Protein AF-A0A7H0NLI6-F1 (afdb_monomer)

Secondary structure (DSSP, 8-state):
-HHHHHHHHHHHHHHHHHHTT-GGGGSHHHHHHHHHHHHHHHHHHHTTTT-HHHHHHTS-TTSS-HHHHHHHHHHHHHHHHHHHHSTTTHHHHHHHHHHHHHHHHHHHHHHHTT-SSGGGSHHHHHHHHHHHHHHHHHHHHHHHHHHHHHHHHHTSPPP----PPPPPP---PPPP-PPP-----

pLDDT: mean 88.94, std 13.56, range [50.12, 98.69]

Sequence (185 aa):
MEPLVALVGTTCLALIIGACGVHRLRRLPTALRGGLAVMFLLTGGAHFIGMRDELVAMVPPALPAPGLLVTVTGIAEIVAALALLQRRTAAPAAGLLTFLLIAMFPANVYAADTAETWWDELIPRTLTQLVYLAATTTVLVDRGRAELSRRRQGLRPLPDAPRSPATPGRSNAAEPGRPPGTGRA

Solvent-accessible surface area (backbone atoms only — not comparable to full-atom values): 10045 Å² total; per-residue (Å²): 114,67,53,60,52,38,26,51,52,42,20,51,51,33,33,51,49,11,72,77,66,45,63,77,28,53,41,61,59,53,10,44,37,52,3,49,23,53,19,29,40,52,58,19,43,29,46,78,50,98,39,36,68,60,57,33,69,26,43,48,86,90,52,79,61,39,67,56,52,43,48,52,50,19,51,50,34,36,54,27,22,60,33,31,71,40,82,91,40,20,28,62,19,22,47,51,52,40,49,48,56,60,70,47,41,62,26,54,56,53,39,22,81,70,43,89,45,77,71,44,25,53,65,49,44,49,55,52,49,49,52,50,44,52,51,27,47,50,35,21,53,55,41,44,53,55,49,53,52,50,52,56,59,72,66,51,78,75,75,76,72,77,75,73,77,77,74,77,77,81,73,83,76,79,80,83,80,83,82,89,81,78,92,79,135

Foldseek 3Di:
DVLLCQQVVQLVVLCVVCVVPVVQSVDSLLSNLRSLLRSLLVVLVCCPPDNVVVQLVLDDPVDPDSNVVSPVLSVLSNVLSVLCNDLVSVQVSLVSQLVSLVVCVSSLVSQQVVDPDPCSHPVVSVVSSVVSNVSSVVNNVVSVVVVVVVVVVVPDPDPDDPPDPDDPDDDDDDDDDDDDDDDDD

Structure (mmCIF, N/CA/C/O backbone):
data_AF-A0A7H0NLI6-F1
#
_entry.id   AF-A0A7H0NLI6-F1
#
loop_
_atom_site.group_PDB
_atom_site.id
_atom_site.type_symbol
_atom_site.label_atom_id
_atom_site.label_alt_id
_atom_site.label_comp_id
_atom_site.label_asym_id
_atom_site.label_entity_id
_atom_site.label_seq_id
_atom_site.pdbx_PDB_ins_code
_atom_site.Cartn_x
_atom_site.Cartn_y
_atom_site.Cartn_z
_atom_site.occupancy
_atom_site.B_iso_or_equiv
_atom_site.auth_seq_id
_atom_site.auth_comp_id
_atom_site.auth_asym_id
_atom_site.auth_atom_id
_atom_site.pdbx_PDB_model_num
ATOM 1 N N . MET A 1 1 ? 0.775 8.566 -9.211 1.00 84.31 1 MET A N 1
ATOM 2 C CA . MET A 1 1 ? -0.070 9.294 -8.222 1.00 84.31 1 MET A CA 1
ATOM 3 C C . MET A 1 1 ? -1.339 8.550 -7.802 1.00 84.31 1 MET A C 1
ATOM 5 O O . MET A 1 1 ? -1.816 8.775 -6.694 1.00 84.31 1 MET A O 1
ATOM 9 N N . GLU A 1 2 ? -1.891 7.670 -8.641 1.00 92.62 2 GLU A N 1
A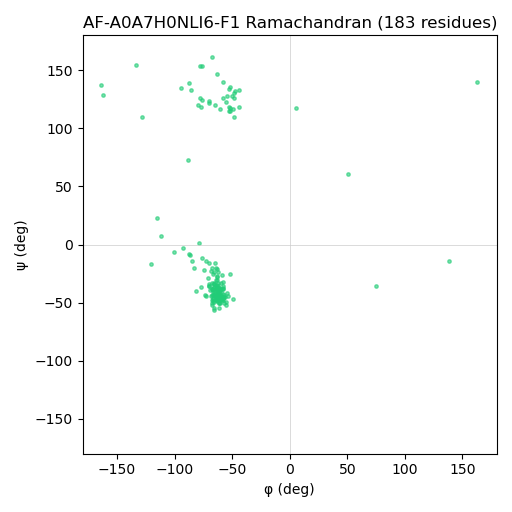TOM 10 C CA . GLU A 1 2 ? -3.192 7.019 -8.403 1.00 92.62 2 GLU A CA 1
ATOM 11 C C . GLU A 1 2 ? -3.334 6.311 -7.043 1.00 92.62 2 GLU A C 1
ATOM 13 O O . GLU A 1 2 ? -4.342 6.548 -6.370 1.00 92.62 2 GLU A O 1
ATOM 18 N N . PRO A 1 3 ? -2.345 5.533 -6.547 1.00 94.75 3 PRO A N 1
ATOM 19 C CA . PRO A 1 3 ? -2.516 4.832 -5.273 1.00 94.75 3 PRO A CA 1
ATOM 20 C C . PRO A 1 3 ? -2.588 5.799 -4.078 1.00 94.75 3 PRO A C 1
ATOM 22 O O . PRO A 1 3 ? -3.357 5.582 -3.140 1.00 94.75 3 PRO A O 1
ATOM 25 N N . LEU A 1 4 ? -1.868 6.926 -4.138 1.00 96.56 4 LEU A N 1
ATOM 26 C CA . LEU A 1 4 ? -1.897 7.953 -3.095 1.00 96.56 4 LEU A CA 1
ATOM 27 C C . LEU A 1 4 ? -3.270 8.615 -3.031 1.00 96.56 4 LEU A C 1
ATOM 29 O O . LEU A 1 4 ? -3.829 8.786 -1.946 1.00 96.56 4 LEU A O 1
ATOM 33 N N . VAL A 1 5 ? -3.835 8.936 -4.196 1.00 97.25 5 VAL A N 1
ATOM 34 C CA . VAL A 1 5 ? -5.189 9.487 -4.308 1.00 97.25 5 VAL A CA 1
ATOM 35 C C . VAL A 1 5 ? -6.213 8.493 -3.765 1.00 97.25 5 VAL A C 1
ATOM 37 O O . VAL A 1 5 ? -7.080 8.886 -2.986 1.00 97.25 5 VAL A O 1
ATOM 40 N N . ALA A 1 6 ? -6.086 7.206 -4.094 1.00 97.50 6 ALA A N 1
ATOM 41 C CA . ALA A 1 6 ? -6.978 6.167 -3.591 1.00 97.50 6 ALA A CA 1
ATOM 42 C C . ALA A 1 6 ? -6.929 6.043 -2.059 1.00 97.50 6 ALA A C 1
ATOM 44 O O . ALA A 1 6 ? -7.980 6.017 -1.410 1.00 97.50 6 ALA A O 1
ATOM 45 N N . LEU A 1 7 ? -5.730 6.027 -1.468 1.00 97.75 7 LEU A N 1
ATOM 46 C CA . LEU A 1 7 ? -5.542 5.976 -0.017 1.00 97.75 7 LEU A CA 1
ATOM 47 C C . LEU A 1 7 ? -6.155 7.198 0.669 1.00 97.75 7 LEU A C 1
ATOM 49 O O . LEU A 1 7 ? -6.968 7.049 1.588 1.00 97.75 7 LEU A O 1
ATOM 53 N N . VAL A 1 8 ? -5.765 8.401 0.241 1.00 97.62 8 VAL A N 1
ATOM 54 C CA . VAL A 1 8 ? -6.184 9.658 0.873 1.00 97.62 8 VAL A CA 1
ATOM 55 C C . VAL A 1 8 ? -7.677 9.884 0.664 1.00 97.62 8 VAL A C 1
ATOM 57 O O . VAL A 1 8 ? -8.398 10.087 1.638 1.00 97.62 8 VAL A O 1
ATOM 60 N N . GLY A 1 9 ? -8.163 9.775 -0.573 1.00 97.31 9 GLY A N 1
ATOM 61 C CA . GLY A 1 9 ? -9.565 9.987 -0.926 1.00 97.31 9 GLY A CA 1
ATOM 62 C C . GLY A 1 9 ? -10.501 9.048 -0.170 1.00 97.31 9 GLY A C 1
ATOM 63 O O . GLY A 1 9 ? -11.451 9.502 0.467 1.00 97.31 9 GLY A O 1
ATOM 64 N N . THR A 1 10 ? -10.187 7.750 -0.139 1.00 96.94 10 THR A N 1
ATOM 65 C CA . THR A 1 10 ? -10.998 6.761 0.587 1.00 96.94 10 THR A CA 1
ATOM 66 C C . THR A 1 10 ? -10.940 6.980 2.100 1.00 96.94 10 THR A C 1
ATOM 68 O O . THR A 1 10 ? -11.960 6.861 2.781 1.00 96.94 10 THR A O 1
ATOM 71 N N . THR A 1 11 ? -9.771 7.329 2.648 1.00 96.38 11 THR A N 1
ATOM 72 C CA . THR A 1 11 ? -9.628 7.615 4.086 1.00 96.38 11 THR A CA 1
ATOM 73 C C . THR A 1 11 ? -10.441 8.847 4.478 1.00 96.38 11 THR A C 1
ATOM 75 O O . THR A 1 11 ? -11.203 8.791 5.443 1.00 96.38 11 THR A O 1
ATOM 78 N N . CYS A 1 12 ? -10.336 9.938 3.718 1.00 96.38 12 CYS A N 1
ATOM 79 C CA . CYS A 1 12 ? -11.107 11.160 3.934 1.00 96.38 12 CYS A CA 1
ATOM 80 C C . CYS A 1 12 ? -12.610 10.896 3.829 1.00 96.38 12 CYS A C 1
ATOM 82 O O . CYS A 1 12 ? -13.356 11.275 4.729 1.00 96.38 12 CYS A O 1
ATOM 84 N N . LEU A 1 13 ? -13.052 10.177 2.793 1.00 95.94 13 LEU A N 1
ATOM 85 C CA . LEU A 1 13 ? -14.453 9.793 2.629 1.00 95.94 13 LEU A CA 1
ATOM 86 C C . LEU A 1 13 ? -14.960 8.980 3.828 1.00 95.94 13 LEU A C 1
ATOM 88 O O . LEU A 1 13 ? -16.014 9.286 4.382 1.00 95.94 13 LEU A O 1
ATOM 92 N N . ALA A 1 14 ? -14.195 7.986 4.287 1.00 93.19 14 ALA A N 1
ATOM 93 C CA . ALA A 1 14 ? -14.558 7.197 5.461 1.00 93.19 14 ALA A CA 1
ATOM 94 C C . ALA A 1 14 ? -14.659 8.060 6.733 1.00 93.19 14 ALA A C 1
ATOM 96 O O . ALA A 1 14 ? -15.580 7.874 7.531 1.00 93.19 14 ALA A O 1
ATOM 97 N N . LEU A 1 15 ? -13.757 9.029 6.919 1.00 93.50 15 LEU A N 1
ATOM 98 C CA . LEU A 1 15 ? -13.805 9.966 8.044 1.00 93.50 15 LEU A CA 1
ATOM 99 C C . LEU A 1 15 ? -15.026 10.895 7.973 1.00 93.50 15 LEU A C 1
ATOM 101 O O . LEU A 1 15 ? -15.677 11.094 9.001 1.00 93.50 15 LEU A O 1
ATOM 105 N N . ILE A 1 16 ? -15.375 11.401 6.785 1.00 93.62 16 ILE A N 1
ATOM 106 C CA . ILE A 1 16 ? -16.569 12.231 6.547 1.00 93.62 16 ILE A CA 1
ATOM 107 C C . ILE A 1 16 ? -17.835 11.437 6.876 1.00 93.62 16 ILE A C 1
ATOM 109 O O . ILE A 1 16 ? -18.642 11.877 7.691 1.00 93.62 16 ILE A O 1
ATOM 113 N N . ILE A 1 17 ? -17.972 10.217 6.347 1.00 92.06 17 ILE A N 1
ATOM 114 C CA . ILE A 1 17 ? -19.092 9.317 6.677 1.00 92.06 17 ILE A CA 1
ATOM 115 C C . ILE A 1 17 ? -19.138 9.046 8.189 1.00 92.06 17 ILE A C 1
ATOM 117 O O . ILE A 1 17 ? -20.208 8.980 8.803 1.00 92.06 17 ILE A O 1
ATOM 121 N N . GLY A 1 18 ? -17.970 8.922 8.822 1.00 88.69 18 GLY A N 1
ATOM 122 C CA . GLY A 1 18 ? -17.860 8.803 10.267 1.00 88.69 18 GLY A CA 1
ATOM 123 C C . GLY A 1 18 ? -18.419 10.013 11.016 1.00 88.69 18 GLY A C 1
ATOM 124 O O . GLY A 1 18 ? -19.120 9.837 12.019 1.00 88.69 18 GLY A O 1
ATOM 125 N N . ALA A 1 19 ? -18.120 11.225 10.549 1.00 87.12 19 ALA A N 1
ATOM 126 C CA . ALA A 1 19 ? -18.640 12.471 11.104 1.00 87.12 19 ALA A CA 1
ATOM 127 C C . ALA A 1 19 ? -20.162 12.598 10.911 1.00 87.12 19 ALA A C 1
ATOM 129 O O . ALA A 1 19 ? -20.841 13.066 11.820 1.00 87.12 19 ALA A O 1
ATOM 130 N N . CYS A 1 20 ? -20.701 12.086 9.800 1.00 89.38 20 CYS A N 1
ATOM 131 C CA . CYS A 1 20 ? -22.130 12.106 9.469 1.00 89.38 20 CYS A CA 1
ATOM 132 C C . CYS A 1 20 ? -22.984 11.035 10.178 1.00 89.38 20 CYS A C 1
ATOM 134 O O . CYS A 1 20 ? -24.184 10.969 9.932 1.00 89.38 20 CYS A O 1
ATOM 136 N N . GLY A 1 21 ? -22.409 10.192 11.046 1.00 82.06 21 GLY A N 1
ATOM 137 C CA . GLY A 1 21 ? -23.192 9.288 11.907 1.00 82.06 21 GLY A CA 1
ATOM 138 C C . GLY A 1 21 ? -22.646 7.868 12.050 1.00 82.06 21 GLY A C 1
ATOM 139 O O . GLY A 1 21 ? -23.016 7.160 12.987 1.00 82.06 21 GLY A O 1
ATOM 140 N N . VAL A 1 22 ? -21.702 7.432 11.207 1.00 84.94 22 VAL A N 1
ATOM 141 C CA . VAL A 1 22 ? -21.096 6.093 11.338 1.00 84.94 22 VAL A CA 1
ATOM 142 C C . VAL A 1 22 ? -19.890 6.151 12.275 1.00 84.94 22 VAL A C 1
ATOM 144 O O . VAL A 1 22 ? -18.739 6.028 11.861 1.00 84.94 22 VAL A O 1
ATOM 147 N N . HIS A 1 23 ? -20.127 6.302 13.580 1.00 82.31 23 HIS A N 1
ATOM 148 C CA . HIS A 1 23 ? -19.073 6.566 14.577 1.00 82.31 23 HIS A CA 1
ATOM 149 C C . HIS A 1 23 ? -17.882 5.589 14.559 1.00 82.31 23 HIS A C 1
ATOM 151 O O . HIS A 1 23 ? -16.771 5.963 14.935 1.00 82.31 23 HIS A O 1
ATOM 157 N N . ARG A 1 24 ? -18.072 4.353 14.077 1.00 79.88 24 ARG A N 1
ATOM 158 C CA . ARG A 1 24 ? -16.984 3.379 13.880 1.00 79.88 24 ARG A CA 1
ATOM 159 C C . ARG A 1 24 ? -15.901 3.865 12.905 1.00 79.88 24 ARG A C 1
ATOM 161 O O . ARG A 1 24 ? -14.738 3.528 13.113 1.00 79.88 24 ARG A O 1
ATOM 168 N N . LEU A 1 25 ? -16.259 4.646 11.886 1.00 83.62 25 LEU A N 1
ATOM 169 C CA . LEU A 1 25 ? -15.338 5.146 10.859 1.00 83.62 25 LEU A CA 1
ATOM 170 C C . LEU A 1 25 ? -14.599 6.427 11.269 1.00 83.62 25 LEU A C 1
ATOM 172 O O . LEU A 1 25 ? -13.570 6.733 10.681 1.00 83.62 25 LEU A O 1
ATOM 176 N N . ARG A 1 26 ? -15.032 7.122 12.334 1.00 86.06 26 ARG A N 1
ATOM 177 C CA . ARG A 1 26 ? -14.335 8.320 12.855 1.00 86.06 26 ARG A CA 1
ATOM 178 C C . ARG A 1 26 ? -12.926 8.030 13.364 1.00 86.06 26 ARG A C 1
ATOM 180 O O . ARG A 1 26 ? -12.122 8.942 13.516 1.00 86.06 26 ARG A O 1
ATOM 187 N N . ARG A 1 27 ? -12.626 6.771 13.691 1.00 92.88 27 ARG A N 1
ATOM 188 C CA . ARG A 1 27 ? -11.286 6.385 14.132 1.00 92.88 27 ARG A CA 1
ATOM 189 C C . ARG A 1 27 ? -10.363 6.299 12.926 1.00 92.88 27 ARG A C 1
ATOM 191 O O . ARG A 1 27 ? -10.545 5.414 12.091 1.00 92.88 27 ARG A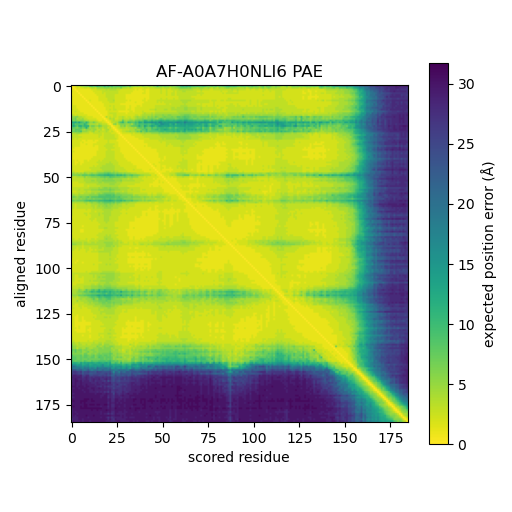 O 1
ATOM 198 N N . LEU A 1 28 ? -9.319 7.127 12.918 1.00 91.69 28 LEU A N 1
ATOM 199 C CA . LEU A 1 28 ? -8.312 7.163 11.857 1.00 91.69 28 LEU A CA 1
ATOM 200 C C . LEU A 1 28 ? -7.753 5.772 11.491 1.00 91.69 28 LEU A C 1
ATOM 202 O O . LEU A 1 28 ? -7.811 5.433 10.314 1.00 91.69 28 LEU A O 1
ATOM 206 N N . PRO A 1 29 ? -7.350 4.886 12.430 1.00 93.06 29 PRO A N 1
ATOM 207 C CA . PRO A 1 29 ? -6.888 3.542 12.060 1.00 93.06 29 PRO A CA 1
ATOM 208 C C . PRO A 1 29 ? -7.954 2.679 11.371 1.00 93.06 29 PRO A C 1
ATOM 210 O O . PRO A 1 29 ? -7.633 1.733 10.663 1.00 93.06 29 PRO A O 1
ATOM 213 N N . THR A 1 30 ? -9.242 2.959 11.588 1.00 92.69 30 THR A N 1
ATOM 214 C CA . THR A 1 30 ? -10.329 2.247 10.900 1.00 92.69 30 THR A CA 1
ATOM 215 C C . THR A 1 30 ? -10.560 2.807 9.501 1.00 92.69 30 THR A C 1
ATOM 217 O O . THR A 1 30 ? -10.733 2.012 8.583 1.00 92.69 30 THR A O 1
ATOM 220 N N . ALA A 1 31 ? -10.500 4.129 9.327 1.00 95.25 31 ALA A N 1
ATOM 221 C CA . ALA A 1 31 ? -10.558 4.765 8.012 1.00 95.25 31 ALA A CA 1
ATOM 222 C C . ALA A 1 31 ? -9.352 4.375 7.135 1.00 95.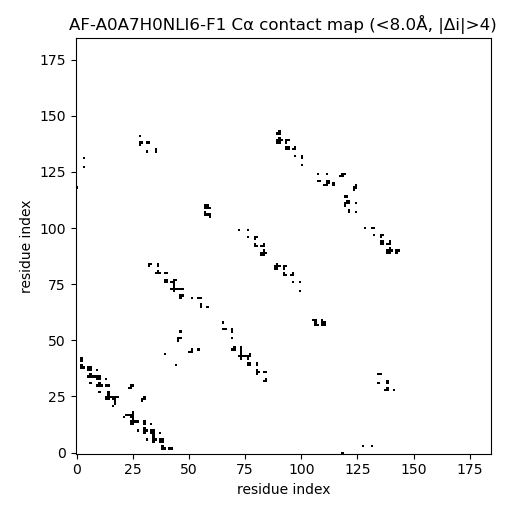25 31 ALA A C 1
ATOM 224 O O . ALA A 1 31 ? -9.541 3.941 6.001 1.00 95.25 31 ALA A O 1
ATOM 225 N N . LEU A 1 32 ? -8.137 4.395 7.698 1.00 96.88 32 LEU A N 1
ATOM 226 C CA . LEU A 1 32 ? -6.906 3.972 7.019 1.00 96.88 32 LEU A CA 1
ATOM 227 C C . LEU A 1 32 ? -6.968 2.524 6.534 1.00 96.88 32 LEU A C 1
ATOM 229 O O . LEU A 1 32 ? -6.456 2.226 5.467 1.00 96.88 32 LEU A O 1
ATOM 233 N N . ARG A 1 33 ? -7.622 1.613 7.269 1.00 97.12 33 ARG A N 1
ATOM 234 C CA . ARG A 1 33 ? -7.823 0.230 6.795 1.00 97.12 33 ARG A CA 1
ATOM 235 C C . ARG A 1 33 ? -8.633 0.174 5.505 1.00 97.12 33 ARG A C 1
ATOM 237 O O . ARG A 1 33 ? -8.324 -0.645 4.652 1.00 97.12 33 ARG A O 1
ATOM 244 N N . GLY A 1 34 ? -9.657 1.019 5.381 1.00 96.94 34 GLY A N 1
ATOM 245 C CA . GLY A 1 34 ? -10.437 1.132 4.151 1.00 96.94 34 GLY A CA 1
ATOM 246 C C . GLY A 1 34 ? -9.596 1.703 3.014 1.00 96.94 34 GLY A C 1
ATOM 247 O O . GLY A 1 34 ? -9.535 1.101 1.948 1.00 96.94 34 GLY A O 1
ATOM 248 N N . GLY A 1 35 ? -8.890 2.809 3.264 1.00 97.94 35 GLY A N 1
ATOM 249 C CA . GLY A 1 35 ? -8.039 3.436 2.251 1.00 97.94 35 GLY A CA 1
ATOM 250 C C . GLY A 1 35 ? -6.893 2.550 1.775 1.00 97.94 35 GLY A C 1
ATOM 251 O O . GLY A 1 35 ? -6.696 2.413 0.574 1.00 97.94 35 GLY A O 1
ATOM 252 N N . LEU A 1 36 ? -6.193 1.880 2.692 1.00 98.44 36 LEU A N 1
ATOM 253 C CA . LEU A 1 36 ? -5.146 0.915 2.358 1.00 98.44 36 LEU A CA 1
ATOM 254 C C . LEU A 1 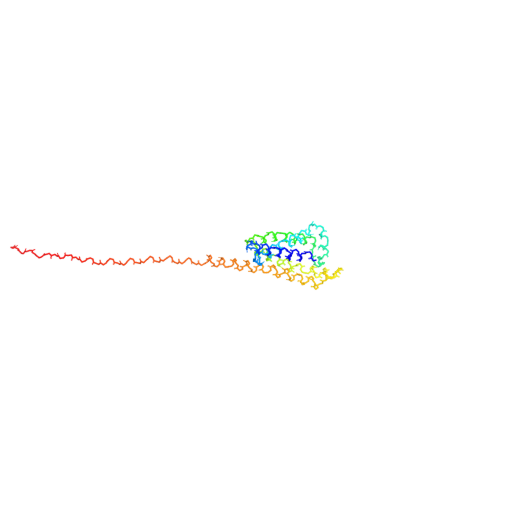36 ? -5.701 -0.283 1.587 1.00 98.44 36 LEU A C 1
ATOM 256 O O . LEU A 1 36 ? -5.058 -0.732 0.648 1.00 98.44 36 LEU A O 1
ATOM 260 N N . ALA A 1 37 ? -6.883 -0.793 1.951 1.00 98.31 37 ALA A N 1
ATOM 261 C CA . ALA A 1 37 ? -7.488 -1.903 1.223 1.00 98.31 37 ALA A CA 1
ATOM 262 C C . ALA A 1 37 ? -7.816 -1.511 -0.224 1.00 98.31 37 ALA A C 1
ATOM 264 O O . ALA A 1 37 ? -7.471 -2.249 -1.135 1.00 98.31 37 ALA A O 1
ATOM 265 N N . VAL A 1 38 ? -8.423 -0.340 -0.448 1.00 98.44 38 VAL A N 1
ATOM 266 C CA . VAL A 1 38 ? -8.700 0.149 -1.809 1.00 98.44 38 VAL A CA 1
ATOM 267 C C . VAL A 1 38 ? -7.400 0.379 -2.577 1.00 98.44 38 VAL A C 1
ATOM 269 O O . VAL A 1 38 ? -7.260 -0.122 -3.686 1.00 98.44 38 VAL A O 1
ATOM 272 N N . MET A 1 39 ? -6.429 1.069 -1.975 1.00 98.44 39 MET A N 1
ATOM 273 C CA . MET A 1 39 ? -5.126 1.323 -2.590 1.00 98.44 39 MET A CA 1
ATOM 274 C C . MET A 1 39 ? -4.433 0.026 -3.029 1.00 98.44 39 MET A C 1
ATOM 276 O O . MET A 1 39 ? -4.046 -0.082 -4.186 1.00 98.44 39 MET A O 1
ATOM 280 N N . PHE A 1 40 ? -4.307 -0.965 -2.140 1.00 98.50 40 PHE A N 1
ATOM 281 C CA . PHE A 1 40 ? -3.615 -2.220 -2.453 1.00 98.50 40 PHE A CA 1
ATOM 282 C C . PHE A 1 40 ? -4.416 -3.163 -3.356 1.00 98.50 40 PHE A C 1
ATOM 284 O O . PHE A 1 40 ? -3.827 -4.003 -4.025 1.00 98.50 40 PHE A O 1
ATOM 291 N N . LEU A 1 41 ? -5.745 -3.038 -3.421 1.00 98.44 41 LEU A N 1
ATOM 292 C CA . LEU A 1 41 ? -6.530 -3.730 -4.448 1.00 98.44 41 LEU A CA 1
ATOM 293 C C . LEU A 1 41 ? -6.286 -3.129 -5.835 1.00 98.44 41 LEU A C 1
ATOM 295 O O . LEU A 1 41 ? -6.240 -3.876 -6.808 1.00 98.44 41 LEU A O 1
ATOM 299 N N . LEU A 1 42 ? -6.093 -1.810 -5.926 1.00 97.81 42 LEU A N 1
ATOM 300 C CA . LEU A 1 42 ? -5.720 -1.152 -7.178 1.00 97.81 42 LEU A CA 1
ATOM 301 C C . LEU A 1 42 ? -4.302 -1.549 -7.609 1.00 97.81 42 LEU A C 1
ATOM 303 O O . LEU A 1 42 ? -4.132 -2.036 -8.724 1.00 97.81 42 LEU A O 1
ATOM 307 N N . THR A 1 43 ? -3.299 -1.422 -6.730 1.00 96.50 43 THR A N 1
ATOM 308 C CA . THR A 1 43 ? -1.912 -1.803 -7.069 1.00 96.50 43 THR A CA 1
ATOM 309 C C . THR A 1 43 ? -1.782 -3.304 -7.308 1.00 96.50 43 THR A C 1
ATOM 311 O O . THR A 1 43 ? -1.201 -3.724 -8.305 1.00 96.50 43 THR A O 1
ATOM 314 N N . GLY A 1 44 ? -2.406 -4.129 -6.466 1.00 96.88 44 GLY A N 1
ATOM 315 C CA . GLY A 1 44 ? -2.412 -5.579 -6.617 1.00 96.88 44 GLY A CA 1
ATOM 316 C C . GLY A 1 44 ? -3.099 -6.010 -7.912 1.00 96.88 44 GLY A C 1
ATOM 317 O O . GLY A 1 44 ? -2.604 -6.891 -8.609 1.00 96.88 44 GLY A O 1
ATOM 318 N N . GLY A 1 45 ? -4.195 -5.343 -8.287 1.00 97.38 45 GLY A N 1
ATOM 319 C CA . GLY A 1 45 ? -4.887 -5.556 -9.558 1.00 97.38 45 GLY A CA 1
ATOM 320 C C . GLY A 1 45 ? -4.036 -5.204 -10.780 1.00 97.38 45 GLY A C 1
ATOM 321 O O . GLY A 1 45 ? -4.061 -5.944 -11.762 1.00 97.38 45 GLY A O 1
ATOM 322 N N . ALA A 1 46 ? -3.226 -4.143 -10.706 1.00 96.44 46 ALA A N 1
ATOM 323 C CA . ALA A 1 46 ? -2.339 -3.711 -11.792 1.00 96.44 46 ALA A CA 1
ATOM 324 C C . ALA A 1 46 ? -1.327 -4.796 -12.219 1.00 96.44 46 ALA A C 1
ATOM 326 O O . ALA A 1 46 ? -0.950 -4.871 -13.387 1.00 96.44 46 ALA A O 1
ATOM 327 N N . HIS A 1 47 ? -0.966 -5.713 -11.312 1.00 96.50 47 HIS A N 1
ATOM 328 C CA . HIS A 1 47 ? -0.112 -6.869 -11.620 1.00 96.50 47 HIS A CA 1
ATOM 329 C C . HIS A 1 47 ? -0.748 -7.849 -12.623 1.00 96.50 47 HIS A C 1
ATOM 331 O O . HIS A 1 47 ? -0.041 -8.639 -13.252 1.00 96.50 47 HIS A O 1
ATOM 337 N N . PHE A 1 48 ? -2.073 -7.811 -12.775 1.00 96.81 48 PHE A N 1
ATOM 338 C CA . PHE A 1 48 ? -2.841 -8.725 -13.623 1.00 96.81 48 PHE A CA 1
ATOM 339 C C . PHE A 1 48 ? -3.634 -8.010 -14.719 1.00 96.81 48 PHE A C 1
ATOM 341 O O . PHE A 1 48 ? -4.075 -8.658 -15.665 1.00 96.81 48 PHE A O 1
ATOM 348 N N . ILE A 1 49 ? -3.829 -6.694 -14.599 1.00 95.38 49 ILE A N 1
ATOM 349 C CA . ILE A 1 49 ? -4.706 -5.910 -15.468 1.00 95.38 49 ILE A CA 1
ATOM 350 C C . ILE A 1 49 ? -3.927 -4.710 -16.009 1.00 95.38 49 ILE A C 1
ATOM 352 O O . ILE A 1 49 ? -3.631 -3.773 -15.275 1.00 95.38 49 ILE A O 1
ATOM 356 N N . GLY A 1 50 ? -3.615 -4.736 -17.306 1.00 92.00 50 GLY A N 1
ATOM 357 C CA . GLY A 1 50 ? -3.098 -3.590 -18.065 1.00 92.00 50 GLY A CA 1
ATOM 358 C C . GLY A 1 50 ? -1.631 -3.211 -17.826 1.00 92.00 50 GLY A C 1
ATOM 359 O O . GLY A 1 50 ? -0.964 -2.858 -18.786 1.00 92.00 50 GLY A O 1
ATOM 360 N N . MET A 1 51 ? -1.108 -3.333 -16.601 1.00 94.75 51 MET A N 1
ATOM 361 C CA . MET A 1 51 ? 0.207 -2.775 -16.226 1.00 94.75 51 MET A CA 1
ATOM 362 C C . MET A 1 51 ? 1.288 -3.824 -15.946 1.00 94.75 51 MET A C 1
ATOM 364 O O . MET A 1 51 ? 2.374 -3.501 -15.464 1.00 94.75 51 MET A O 1
ATOM 368 N N . ARG A 1 52 ? 1.012 -5.105 -16.211 1.00 95.50 52 ARG A N 1
ATOM 369 C CA . ARG A 1 52 ? 1.925 -6.193 -15.839 1.00 95.50 52 ARG A CA 1
ATOM 370 C C . ARG A 1 52 ? 3.320 -6.021 -16.443 1.00 95.50 52 ARG A C 1
ATOM 372 O O . ARG A 1 52 ? 4.303 -6.219 -15.736 1.00 95.50 52 ARG A O 1
ATOM 379 N N . ASP A 1 53 ? 3.404 -5.682 -17.724 1.00 95.56 53 ASP A N 1
ATOM 380 C CA . ASP A 1 53 ? 4.689 -5.599 -18.423 1.00 95.56 53 ASP A CA 1
ATOM 381 C C . ASP A 1 53 ? 5.527 -4.409 -17.931 1.00 95.56 53 ASP A C 1
ATOM 383 O O . ASP A 1 53 ? 6.734 -4.550 -17.740 1.00 95.56 53 ASP A O 1
ATOM 387 N N . GLU A 1 54 ? 4.881 -3.288 -17.598 1.00 93.44 54 GLU A N 1
ATOM 388 C CA . GLU A 1 54 ? 5.525 -2.138 -16.950 1.00 93.44 54 GLU A CA 1
ATOM 389 C C . GLU A 1 54 ? 6.082 -2.516 -15.571 1.00 93.44 54 GLU A C 1
ATOM 391 O O . GLU A 1 54 ? 7.239 -2.239 -15.265 1.00 93.44 54 GLU A O 1
ATOM 396 N N . LEU A 1 55 ? 5.301 -3.224 -14.748 1.00 94.44 55 LEU A N 1
ATOM 397 C CA . LEU A 1 55 ? 5.742 -3.677 -13.424 1.00 94.44 55 LEU A CA 1
ATOM 398 C C . LEU A 1 55 ? 6.907 -4.671 -13.504 1.00 94.44 55 LEU A C 1
ATOM 400 O O . LEU A 1 55 ? 7.797 -4.649 -12.655 1.00 94.44 55 LEU A O 1
ATOM 404 N N . VAL A 1 56 ? 6.928 -5.531 -14.525 1.00 96.62 56 VAL A N 1
ATOM 405 C CA . VAL A 1 56 ? 8.058 -6.433 -14.793 1.00 96.62 56 VAL A CA 1
ATOM 406 C C . VAL A 1 56 ? 9.302 -5.642 -15.189 1.00 96.62 56 VAL A C 1
ATOM 408 O O . VAL A 1 56 ? 10.387 -5.971 -14.715 1.00 96.62 56 VAL A O 1
ATOM 411 N N . ALA A 1 57 ? 9.154 -4.590 -15.998 1.00 95.06 57 ALA A N 1
ATOM 412 C CA . ALA A 1 57 ? 10.256 -3.715 -16.392 1.00 95.06 57 ALA A CA 1
ATOM 413 C C . ALA A 1 57 ? 10.837 -2.910 -15.214 1.00 95.06 57 ALA A C 1
ATOM 415 O O . ALA A 1 57 ? 12.015 -2.573 -15.235 1.00 95.06 57 ALA A O 1
ATOM 416 N N . MET A 1 58 ? 10.051 -2.655 -14.162 1.00 94.75 58 MET A N 1
ATOM 417 C CA . MET A 1 58 ? 10.532 -2.009 -12.932 1.00 94.75 58 MET A CA 1
ATOM 418 C C . MET A 1 58 ? 11.353 -2.939 -12.023 1.00 94.75 58 MET A C 1
ATOM 420 O O . MET A 1 58 ? 11.957 -2.468 -11.057 1.00 94.75 58 MET A O 1
ATOM 424 N N . VAL A 1 59 ? 11.379 -4.254 -12.267 1.00 95.69 59 VAL A N 1
ATOM 425 C CA . VAL A 1 59 ? 12.122 -5.192 -11.411 1.00 95.69 59 VAL A CA 1
ATOM 426 C C . VAL A 1 59 ? 13.626 -5.085 -11.707 1.00 95.69 59 VAL A C 1
ATOM 428 O O . VAL A 1 59 ? 14.031 -5.302 -12.850 1.00 95.69 59 VAL A O 1
ATOM 431 N N . PRO A 1 60 ? 14.483 -4.824 -10.697 1.00 94.62 60 PRO A N 1
ATOM 432 C CA . PRO A 1 60 ? 15.921 -4.707 -10.911 1.00 94.62 60 PRO A CA 1
ATOM 433 C C . PRO A 1 60 ? 16.524 -5.980 -11.531 1.00 94.62 60 PRO A C 1
ATOM 435 O O . PRO A 1 60 ? 16.209 -7.083 -11.073 1.00 94.62 60 PRO A O 1
ATOM 438 N N . PRO A 1 61 ? 17.471 -5.863 -12.482 1.00 92.94 61 PRO A N 1
ATOM 439 C CA . PRO A 1 61 ? 18.031 -7.008 -13.212 1.00 92.94 61 PRO A CA 1
ATOM 440 C C . PRO A 1 61 ? 18.821 -7.986 -12.328 1.00 92.94 61 PRO A C 1
ATOM 442 O O . PRO A 1 61 ? 19.075 -9.118 -12.730 1.00 92.94 61 PRO A O 1
ATOM 445 N N . ALA A 1 62 ? 19.205 -7.571 -11.117 1.00 93.56 62 ALA A N 1
ATOM 446 C CA . ALA A 1 62 ? 19.847 -8.434 -10.128 1.00 93.56 62 ALA A CA 1
ATOM 447 C C . ALA A 1 62 ? 18.898 -9.492 -9.527 1.00 93.56 62 ALA A C 1
ATOM 449 O O . ALA A 1 62 ? 19.367 -10.443 -8.899 1.00 93.56 62 ALA A O 1
ATOM 450 N N . LEU A 1 63 ? 17.577 -9.333 -9.678 1.00 92.19 63 LEU A N 1
ATOM 451 C CA . LEU A 1 63 ? 16.586 -10.273 -9.161 1.00 92.19 63 LEU A CA 1
ATOM 452 C C . LEU A 1 63 ? 16.177 -11.299 -10.232 1.00 92.19 63 LEU A C 1
ATOM 454 O O . LEU A 1 63 ? 15.884 -10.929 -11.370 1.00 92.19 63 LEU A O 1
ATOM 458 N N . PRO A 1 64 ? 16.103 -12.595 -9.887 1.00 94.31 64 PRO A N 1
ATOM 459 C CA . PRO A 1 64 ? 15.686 -13.622 -10.829 1.00 94.31 64 PRO A CA 1
ATOM 460 C C . PRO A 1 64 ? 14.169 -13.602 -11.057 1.00 94.31 64 PRO A C 1
ATOM 462 O O . PRO A 1 64 ? 13.394 -13.262 -10.165 1.00 94.31 64 PRO A O 1
ATOM 465 N N . ALA A 1 65 ? 13.745 -14.066 -12.236 1.00 95.69 65 ALA A N 1
ATOM 466 C CA . ALA A 1 65 ? 12.342 -14.329 -12.575 1.00 95.69 65 ALA A CA 1
ATOM 467 C C . ALA A 1 65 ? 11.374 -13.154 -12.267 1.00 95.69 65 ALA A C 1
ATOM 469 O O . ALA A 1 65 ? 10.411 -13.325 -11.513 1.00 95.69 65 ALA A O 1
ATOM 470 N N . PRO A 1 66 ? 11.562 -11.971 -12.884 1.00 95.81 66 PRO A N 1
ATOM 471 C CA . PRO A 1 66 ? 10.796 -10.762 -12.564 1.00 95.81 66 PRO A CA 1
ATOM 472 C C . PRO A 1 66 ? 9.280 -10.944 -12.735 1.00 95.81 66 PRO A C 1
ATOM 474 O O . PRO A 1 66 ? 8.503 -10.527 -11.880 1.00 95.81 66 PRO A O 1
ATOM 477 N N . GLY A 1 67 ? 8.842 -11.677 -13.765 1.00 97.00 67 GLY A N 1
ATOM 478 C CA . GLY A 1 67 ? 7.425 -12.005 -13.963 1.00 97.00 67 GLY A CA 1
ATOM 479 C C . GLY A 1 67 ? 6.802 -12.840 -12.837 1.00 97.00 67 GLY A C 1
ATOM 480 O O . GLY A 1 67 ? 5.619 -12.667 -12.530 1.00 97.00 67 GLY A O 1
ATOM 481 N N . LEU A 1 68 ? 7.579 -13.726 -12.204 1.00 97.19 68 LEU A N 1
ATOM 482 C CA . LEU A 1 68 ? 7.119 -14.497 -11.047 1.00 97.19 68 LEU A CA 1
ATOM 483 C C . LEU A 1 68 ? 7.036 -13.605 -9.809 1.00 97.19 68 LEU A C 1
ATOM 485 O O . LEU A 1 68 ? 6.038 -13.669 -9.098 1.00 97.19 68 LEU A O 1
ATOM 489 N N . LEU A 1 69 ? 8.044 -12.758 -9.579 1.00 97.25 69 LEU A N 1
ATOM 490 C CA . LEU A 1 69 ? 8.052 -11.813 -8.461 1.00 97.25 69 LEU A CA 1
ATOM 491 C C . LEU A 1 69 ? 6.825 -10.902 -8.503 1.00 97.25 69 LEU A C 1
ATOM 493 O O . LEU A 1 69 ? 6.088 -10.869 -7.525 1.00 97.25 69 LEU A O 1
ATOM 497 N N . VAL A 1 70 ? 6.547 -10.284 -9.655 1.00 97.50 70 VAL A N 1
ATOM 498 C CA . VAL A 1 70 ? 5.345 -9.462 -9.893 1.00 97.50 70 VAL A CA 1
ATOM 499 C C . VAL A 1 70 ? 4.069 -10.266 -9.612 1.00 97.50 70 VAL A C 1
ATOM 501 O O . VAL A 1 70 ? 3.170 -9.816 -8.910 1.00 97.50 70 VAL A O 1
ATOM 504 N N . THR A 1 71 ? 3.983 -11.510 -10.079 1.00 97.94 71 THR A N 1
ATOM 505 C CA . THR A 1 71 ? 2.801 -12.352 -9.818 1.00 97.94 71 THR A CA 1
ATOM 506 C C . THR A 1 71 ? 2.603 -12.612 -8.319 1.00 97.94 71 THR A C 1
ATOM 508 O O . THR A 1 71 ? 1.493 -12.491 -7.798 1.00 97.94 71 THR A O 1
ATOM 511 N N . VAL A 1 72 ? 3.678 -12.958 -7.607 1.00 98.00 72 VAL A N 1
ATOM 512 C CA . VAL A 1 72 ? 3.636 -13.272 -6.174 1.00 98.00 72 VAL A CA 1
ATOM 513 C C . VAL A 1 72 ? 3.318 -12.029 -5.347 1.00 98.00 72 VAL A C 1
ATOM 515 O O . VAL A 1 72 ? 2.472 -12.108 -4.454 1.00 98.00 72 VAL A O 1
ATOM 518 N N . THR A 1 73 ? 3.941 -10.885 -5.643 1.00 97.50 73 THR A N 1
ATOM 519 C CA . THR A 1 73 ? 3.649 -9.623 -4.950 1.00 97.50 73 THR A CA 1
ATOM 520 C C . THR A 1 73 ? 2.212 -9.191 -5.195 1.00 97.50 73 THR A C 1
ATOM 522 O O . THR A 1 73 ? 1.523 -8.883 -4.229 1.00 97.50 73 THR A O 1
ATOM 525 N N . GLY A 1 74 ? 1.708 -9.285 -6.429 1.00 98.06 74 GLY A N 1
ATOM 526 C CA . GLY A 1 74 ? 0.319 -8.953 -6.754 1.00 98.06 74 GLY A CA 1
ATOM 527 C C . GLY A 1 74 ? -0.700 -9.795 -5.982 1.00 98.06 74 GLY A C 1
ATOM 528 O O . GLY A 1 74 ? -1.636 -9.256 -5.389 1.00 98.06 74 GLY A O 1
ATOM 529 N N . ILE A 1 75 ? -0.501 -11.118 -5.907 1.00 98.62 75 ILE A N 1
ATOM 530 C CA . ILE A 1 75 ? -1.358 -11.999 -5.092 1.00 98.62 75 ILE A CA 1
ATOM 531 C C . ILE A 1 75 ? -1.270 -11.611 -3.612 1.00 98.62 75 ILE A C 1
ATOM 533 O O . ILE A 1 75 ? -2.298 -11.516 -2.935 1.00 98.62 75 ILE A O 1
ATOM 537 N N . ALA A 1 76 ? -0.058 -11.387 -3.099 1.00 98.56 76 ALA A N 1
ATOM 538 C CA . ALA A 1 76 ? 0.155 -11.044 -1.700 1.00 98.56 76 ALA A CA 1
ATOM 539 C C . ALA A 1 76 ? -0.511 -9.710 -1.326 1.00 98.56 76 ALA A C 1
ATOM 541 O O . ALA A 1 76 ? -1.146 -9.634 -0.273 1.00 98.56 76 ALA A O 1
ATOM 542 N N . GLU A 1 77 ? -0.437 -8.695 -2.192 1.00 98.50 77 GLU A N 1
ATOM 543 C CA . GLU A 1 77 ? -1.118 -7.409 -2.014 1.00 98.50 77 GLU A CA 1
ATOM 544 C C . GLU A 1 77 ? -2.636 -7.581 -1.940 1.00 98.50 77 GLU A C 1
ATOM 546 O O . GLU A 1 77 ? -3.250 -7.128 -0.973 1.00 98.50 77 GLU A O 1
ATOM 551 N N . ILE A 1 78 ? -3.243 -8.297 -2.895 1.00 98.69 78 ILE A N 1
ATOM 552 C CA . ILE A 1 78 ? -4.698 -8.525 -2.928 1.00 98.69 78 ILE A CA 1
ATOM 553 C C . ILE A 1 78 ? -5.154 -9.281 -1.677 1.00 98.69 78 ILE A C 1
ATOM 555 O O . ILE A 1 78 ? -6.087 -8.858 -0.987 1.00 98.69 78 ILE A O 1
ATOM 559 N N . VAL A 1 79 ? -4.489 -10.389 -1.344 1.00 98.69 79 VAL A N 1
ATOM 560 C CA . VAL A 1 79 ? -4.839 -11.210 -0.176 1.00 98.69 79 VAL A CA 1
ATOM 561 C C . VAL A 1 79 ? -4.705 -10.398 1.109 1.00 98.69 79 VAL A C 1
ATOM 563 O O . VAL A 1 79 ? -5.604 -10.427 1.955 1.00 98.69 79 VAL A O 1
ATOM 566 N N . ALA A 1 80 ? -3.618 -9.640 1.262 1.00 98.56 80 ALA A N 1
ATOM 567 C CA . ALA A 1 80 ? -3.405 -8.814 2.439 1.00 98.56 80 ALA A CA 1
ATOM 568 C C . ALA A 1 80 ? -4.410 -7.654 2.516 1.00 98.56 80 ALA A C 1
ATOM 570 O O . ALA A 1 80 ? -4.923 -7.379 3.599 1.00 98.56 80 ALA A O 1
ATOM 571 N N . ALA A 1 81 ? -4.766 -7.023 1.396 1.00 98.50 81 ALA A N 1
ATOM 572 C CA . ALA A 1 81 ? -5.774 -5.966 1.339 1.00 98.50 81 ALA A CA 1
ATOM 573 C C . ALA A 1 81 ? -7.152 -6.466 1.798 1.00 98.50 81 ALA A C 1
ATOM 575 O O . ALA A 1 81 ? -7.793 -5.843 2.649 1.00 98.50 81 ALA A O 1
ATOM 576 N N . LEU A 1 82 ? -7.583 -7.636 1.317 1.00 98.38 82 LEU A N 1
ATOM 577 C CA . LEU A 1 82 ? -8.832 -8.267 1.754 1.00 98.38 82 LEU A CA 1
ATOM 578 C C . LEU A 1 82 ? -8.765 -8.671 3.234 1.00 98.38 82 LEU A C 1
ATOM 580 O O . LEU A 1 82 ? -9.683 -8.393 4.013 1.00 98.38 82 LEU A O 1
ATOM 584 N N . ALA A 1 83 ? -7.647 -9.260 3.664 1.00 97.81 83 ALA A N 1
ATOM 585 C CA . ALA A 1 83 ? -7.418 -9.629 5.057 1.00 97.81 83 ALA A CA 1
ATOM 586 C C . ALA A 1 83 ? -7.377 -8.408 5.995 1.00 97.81 83 ALA A C 1
ATOM 588 O O . ALA A 1 83 ? -7.737 -8.522 7.172 1.00 97.81 83 ALA A O 1
ATOM 589 N N . LEU A 1 84 ? -7.002 -7.228 5.495 1.00 97.44 84 LEU A N 1
ATOM 590 C CA . LEU A 1 84 ? -6.958 -5.983 6.259 1.00 97.44 84 LEU A CA 1
ATOM 591 C C . LEU A 1 84 ? -8.348 -5.550 6.738 1.00 97.44 84 LEU A C 1
ATOM 593 O O . LEU A 1 84 ? -8.468 -4.955 7.817 1.00 97.44 84 LEU A O 1
ATOM 597 N N . LEU A 1 85 ? -9.405 -5.880 5.987 1.00 95.69 85 LEU A N 1
ATOM 598 C CA . LEU A 1 85 ? -10.796 -5.526 6.296 1.00 95.69 85 LEU A CA 1
ATOM 599 C C . LEU A 1 85 ? -11.353 -6.312 7.488 1.00 95.69 85 LEU A C 1
ATOM 601 O O . LEU A 1 85 ? -12.132 -5.773 8.287 1.00 95.69 85 LEU A O 1
ATOM 605 N N . GLN A 1 86 ? -10.863 -7.529 7.717 1.00 94.50 86 GLN A N 1
ATOM 606 C CA . GLN A 1 86 ? -11.272 -8.356 8.846 1.00 94.50 86 GLN A CA 1
ATOM 607 C C . GLN A 1 86 ? -10.460 -8.032 10.116 1.00 94.50 86 GLN A C 1
ATOM 609 O O . GLN A 1 86 ? -9.238 -7.907 10.105 1.00 94.50 86 GLN A O 1
ATOM 614 N N . ARG A 1 87 ? -11.137 -7.860 11.262 1.00 90.31 87 ARG A N 1
ATOM 615 C CA . ARG A 1 87 ? -10.508 -7.359 12.507 1.00 90.31 87 ARG A CA 1
ATOM 616 C C . ARG A 1 87 ? -9.433 -8.293 13.060 1.00 90.31 87 ARG A C 1
ATOM 618 O O . ARG A 1 87 ? -8.448 -7.798 13.598 1.00 90.31 87 ARG A O 1
ATOM 625 N N . ARG A 1 88 ? -9.653 -9.608 12.948 1.00 91.19 88 ARG A N 1
ATOM 626 C CA . ARG A 1 88 ? -8.747 -10.656 13.452 1.00 91.19 88 ARG A CA 1
ATOM 627 C C . ARG A 1 88 ? -7.452 -10.746 12.641 1.00 91.19 88 ARG A C 1
ATOM 629 O O . ARG A 1 88 ? -6.401 -11.006 13.209 1.00 91.19 88 ARG A O 1
ATOM 636 N N . THR A 1 89 ? -7.527 -10.485 11.341 1.00 95.69 89 THR A N 1
ATOM 637 C CA . THR A 1 89 ? -6.409 -10.603 10.392 1.00 95.69 89 THR A CA 1
ATOM 638 C C . THR A 1 89 ? -5.754 -9.262 10.061 1.00 95.69 89 THR A C 1
ATOM 640 O O . THR A 1 89 ? -4.710 -9.239 9.424 1.00 95.69 89 THR A O 1
ATOM 643 N N . ALA A 1 90 ? -6.304 -8.140 10.534 1.00 95.81 90 ALA A N 1
ATOM 644 C CA . ALA A 1 90 ? -5.794 -6.808 10.212 1.00 95.81 90 ALA A CA 1
ATOM 645 C C . ALA A 1 90 ? -4.338 -6.565 10.647 1.00 95.81 90 ALA A C 1
ATOM 647 O O . ALA A 1 90 ? -3.604 -5.906 9.922 1.00 95.81 90 ALA A O 1
ATOM 648 N N . ALA A 1 91 ? -3.915 -7.075 11.810 1.00 96.56 91 ALA A N 1
ATOM 649 C CA . ALA A 1 91 ? -2.529 -6.929 12.263 1.00 96.56 91 ALA A CA 1
ATOM 650 C C . ALA A 1 91 ? -1.535 -7.686 11.359 1.00 96.56 91 ALA A C 1
ATOM 652 O O . ALA A 1 91 ? -0.651 -7.033 10.808 1.00 96.56 91 ALA A O 1
ATOM 653 N N . PRO A 1 92 ? -1.667 -9.012 11.135 1.00 97.50 92 PRO A N 1
ATOM 654 C CA . PRO A 1 92 ? -0.750 -9.717 10.239 1.00 97.50 92 PRO A CA 1
ATOM 655 C C . PRO A 1 92 ? -0.824 -9.203 8.793 1.00 97.50 92 PRO A C 1
ATOM 657 O O . PRO A 1 92 ? 0.215 -9.084 8.156 1.00 97.50 92 PRO A O 1
ATOM 660 N N . ALA A 1 93 ? -2.005 -8.809 8.301 1.00 98.00 93 ALA A N 1
ATOM 661 C CA . ALA A 1 93 ? -2.153 -8.200 6.978 1.00 98.00 93 ALA A CA 1
ATOM 662 C C . ALA A 1 93 ? -1.383 -6.875 6.847 1.00 98.00 93 ALA A C 1
ATOM 664 O O . ALA A 1 93 ? -0.628 -6.692 5.898 1.00 98.00 93 ALA A O 1
ATOM 665 N N . ALA A 1 94 ? -1.518 -5.966 7.819 1.00 98.19 94 ALA A N 1
ATOM 666 C CA . ALA A 1 94 ? -0.770 -4.709 7.829 1.00 98.19 94 ALA A CA 1
ATOM 667 C C . ALA A 1 94 ? 0.747 -4.941 7.941 1.00 98.19 94 ALA A C 1
ATOM 669 O O . ALA A 1 94 ? 1.528 -4.206 7.339 1.00 98.19 94 ALA A O 1
ATOM 670 N N . GLY A 1 95 ? 1.164 -5.974 8.682 1.00 98.44 95 GLY A N 1
ATOM 671 C C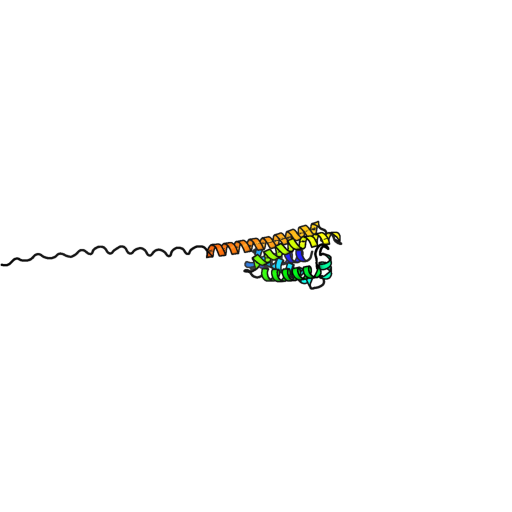A . GLY A 1 95 ? 2.559 -6.407 8.756 1.00 98.44 95 GLY A CA 1
ATOM 672 C C . GLY A 1 95 ? 3.091 -6.883 7.405 1.00 98.44 95 GLY A C 1
ATOM 673 O O . GLY A 1 95 ? 4.136 -6.409 6.970 1.00 98.44 95 GLY A O 1
ATOM 674 N N . LEU A 1 96 ? 2.340 -7.745 6.712 1.00 98.56 96 LEU A N 1
ATOM 675 C CA . LEU A 1 96 ? 2.689 -8.223 5.373 1.00 98.56 96 LEU A CA 1
ATOM 676 C C . LEU A 1 96 ? 2.779 -7.071 4.364 1.00 98.56 96 LEU A C 1
ATOM 678 O O . LEU A 1 96 ? 3.776 -6.968 3.664 1.00 98.56 96 LEU A O 1
ATOM 682 N N . LEU A 1 97 ? 1.801 -6.161 4.337 1.00 98.62 97 LEU A N 1
ATOM 683 C CA . LEU A 1 97 ? 1.832 -4.987 3.453 1.00 98.62 97 LEU A CA 1
ATOM 684 C C . LEU A 1 97 ? 3.027 -4.069 3.747 1.00 98.62 97 LEU A C 1
ATOM 686 O O . LEU A 1 97 ? 3.672 -3.579 2.827 1.00 98.62 97 LEU A O 1
ATOM 690 N N . THR A 1 98 ? 3.361 -3.869 5.026 1.00 98.69 98 THR A N 1
ATOM 691 C CA . THR A 1 98 ? 4.557 -3.102 5.420 1.00 98.69 98 THR A CA 1
ATOM 692 C C . THR A 1 98 ? 5.828 -3.772 4.902 1.00 98.69 98 THR A C 1
ATOM 694 O O . THR A 1 98 ? 6.702 -3.100 4.362 1.00 98.69 98 THR A O 1
ATOM 697 N N . PHE A 1 99 ? 5.925 -5.096 5.039 1.00 98.56 99 PHE A N 1
ATOM 698 C CA . PHE A 1 99 ? 7.049 -5.866 4.519 1.00 98.56 99 PHE A CA 1
ATOM 699 C C . PHE A 1 99 ? 7.150 -5.772 2.992 1.00 98.56 99 PHE A C 1
ATOM 701 O O . PHE A 1 99 ? 8.234 -5.500 2.487 1.00 98.56 99 PHE A O 1
ATOM 708 N N . LEU A 1 100 ? 6.037 -5.930 2.267 1.00 98.19 100 LEU A N 1
ATOM 709 C CA . LEU A 1 100 ? 6.004 -5.814 0.806 1.00 98.19 100 LEU A CA 1
ATOM 710 C C . LEU A 1 100 ? 6.478 -4.436 0.337 1.00 98.19 100 LEU A C 1
ATOM 712 O O . LEU A 1 100 ? 7.340 -4.370 -0.530 1.00 98.19 100 LEU A O 1
ATOM 716 N N . LEU A 1 101 ? 6.013 -3.348 0.961 1.00 98.19 101 LEU A N 1
ATOM 717 C CA . LEU A 1 101 ? 6.471 -1.990 0.636 1.00 98.19 101 LEU A CA 1
ATOM 718 C C . LEU A 1 101 ? 7.992 -1.841 0.783 1.00 98.19 101 LEU A C 1
ATOM 720 O O . LEU A 1 101 ? 8.645 -1.251 -0.075 1.00 98.19 101 LEU A O 1
ATOM 724 N N . ILE A 1 102 ? 8.572 -2.388 1.855 1.00 98.25 102 ILE A N 1
ATOM 725 C CA . ILE A 1 102 ? 10.027 -2.364 2.065 1.00 98.25 102 ILE A CA 1
ATOM 726 C C . ILE A 1 102 ? 10.730 -3.216 1.002 1.00 98.25 102 ILE A C 1
ATOM 728 O O . ILE A 1 102 ? 11.694 -2.761 0.391 1.00 98.25 102 ILE A O 1
ATOM 732 N N . ALA A 1 103 ? 10.235 -4.430 0.759 1.00 96.56 103 ALA A N 1
ATOM 733 C CA . ALA A 1 103 ? 10.824 -5.379 -0.181 1.00 96.56 103 ALA A CA 1
ATOM 734 C C . ALA A 1 103 ? 10.765 -4.897 -1.640 1.00 96.56 103 ALA A C 1
ATOM 736 O O . ALA A 1 103 ? 11.678 -5.182 -2.408 1.00 96.56 103 ALA A O 1
ATOM 737 N N . MET A 1 104 ? 9.725 -4.151 -2.018 1.00 94.81 104 MET A N 1
ATOM 738 C CA . MET A 1 104 ? 9.541 -3.591 -3.361 1.00 94.81 104 MET A CA 1
ATOM 739 C C . MET A 1 104 ? 10.239 -2.235 -3.547 1.00 94.81 104 MET A C 1
ATOM 741 O O . MET A 1 104 ? 10.340 -1.759 -4.674 1.00 94.81 104 MET A O 1
ATOM 745 N N . PHE A 1 105 ? 10.775 -1.615 -2.485 1.00 95.88 105 PHE A N 1
ATOM 746 C CA . PHE A 1 105 ? 11.476 -0.330 -2.599 1.00 95.88 105 PHE A CA 1
ATOM 747 C C . PHE A 1 105 ? 12.620 -0.324 -3.626 1.00 95.88 105 PHE A C 1
ATOM 749 O O . PHE A 1 105 ? 12.705 0.641 -4.382 1.00 95.88 105 PHE A O 1
ATOM 756 N N . PRO A 1 106 ? 13.470 -1.367 -3.734 1.00 95.56 106 PRO A N 1
ATOM 757 C CA . PRO A 1 106 ? 14.520 -1.395 -4.749 1.00 95.56 106 PRO A CA 1
ATOM 758 C C . PRO A 1 106 ? 13.984 -1.276 -6.182 1.00 95.56 106 PRO A C 1
ATOM 760 O O . PRO A 1 106 ? 14.638 -0.658 -7.015 1.00 95.56 106 PRO A O 1
ATOM 763 N N . ALA A 1 107 ? 12.785 -1.804 -6.463 1.00 94.75 107 ALA A N 1
ATOM 764 C CA . ALA A 1 107 ? 12.130 -1.630 -7.759 1.00 94.75 107 ALA A CA 1
ATOM 765 C C . ALA A 1 107 ? 11.706 -0.171 -7.991 1.00 94.75 107 ALA A C 1
ATOM 767 O O . ALA A 1 107 ? 11.894 0.358 -9.079 1.00 94.75 107 ALA A O 1
ATOM 768 N N . ASN A 1 108 ? 11.224 0.523 -6.954 1.00 94.81 108 ASN A N 1
ATOM 769 C CA . ASN A 1 108 ? 10.915 1.955 -7.039 1.00 94.81 108 ASN A CA 1
ATOM 770 C C . ASN A 1 108 ? 12.161 2.826 -7.248 1.00 94.81 108 ASN A C 1
ATOM 772 O O . ASN A 1 108 ? 12.070 3.842 -7.933 1.00 94.81 108 ASN A O 1
ATOM 776 N N . VAL A 1 109 ? 13.303 2.439 -6.670 1.00 96.12 109 VAL A N 1
ATOM 777 C CA . VAL A 1 109 ? 14.589 3.110 -6.915 1.00 96.12 109 VAL A CA 1
ATOM 778 C C . VAL A 1 109 ? 15.035 2.886 -8.358 1.00 96.12 109 VAL A C 1
ATOM 780 O O . VAL A 1 109 ? 15.354 3.849 -9.038 1.00 96.12 109 VAL A O 1
ATOM 783 N N . TYR A 1 110 ? 14.992 1.642 -8.841 1.00 95.56 110 TYR A N 1
ATOM 784 C CA . TYR A 1 110 ? 15.373 1.300 -10.214 1.00 95.56 110 TYR A CA 1
ATOM 785 C C . TYR A 1 110 ? 14.488 1.989 -11.262 1.00 95.56 110 TYR A C 1
ATOM 787 O O . TYR A 1 110 ? 14.988 2.549 -12.231 1.00 95.56 110 TYR A O 1
ATOM 795 N N . ALA A 1 111 ? 13.172 2.019 -11.041 1.00 93.50 111 ALA A N 1
ATOM 796 C CA . ALA A 1 111 ? 12.230 2.680 -11.940 1.00 93.50 111 ALA A CA 1
ATOM 797 C C . ALA A 1 111 ? 12.452 4.201 -12.036 1.00 93.50 111 ALA A C 1
ATOM 799 O O . ALA A 1 111 ? 12.143 4.798 -13.067 1.00 93.50 111 ALA A O 1
ATOM 800 N N . ALA A 1 112 ? 12.994 4.832 -10.988 1.00 94.38 112 ALA A N 1
ATOM 801 C CA . ALA A 1 112 ? 13.225 6.275 -10.963 1.00 94.38 112 ALA A CA 1
ATOM 802 C C . ALA A 1 112 ? 14.278 6.741 -11.984 1.00 94.38 112 ALA A C 1
ATOM 804 O O . ALA A 1 112 ? 14.226 7.893 -12.409 1.00 94.38 112 ALA A O 1
ATOM 805 N N . ASP A 1 113 ? 15.184 5.859 -12.423 1.00 92.38 113 ASP A N 1
ATOM 806 C CA . ASP A 1 113 ? 16.205 6.182 -13.433 1.00 92.38 113 ASP A CA 1
ATOM 807 C C . ASP A 1 113 ? 15.605 6.448 -14.823 1.00 92.38 113 ASP A C 1
ATOM 809 O O . ASP A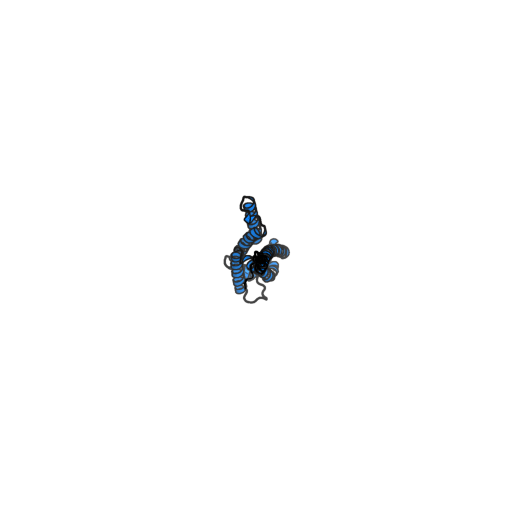 1 113 ? 16.231 7.083 -15.669 1.00 92.38 113 ASP A O 1
ATOM 813 N N . THR A 1 114 ? 14.378 5.979 -15.060 1.00 90.69 114 THR A N 1
ATOM 814 C CA . THR A 1 114 ? 13.643 6.143 -16.326 1.00 90.69 114 THR A CA 1
ATOM 815 C C . THR A 1 114 ? 12.389 7.000 -16.155 1.00 90.69 114 THR A C 1
ATOM 817 O O . THR A 1 114 ? 11.448 6.903 -16.937 1.00 90.69 114 THR A O 1
ATOM 820 N N . ALA A 1 115 ? 12.355 7.839 -15.114 1.00 89.56 115 ALA A N 1
ATOM 821 C CA . ALA A 1 115 ? 11.216 8.695 -14.817 1.00 89.56 115 ALA A CA 1
ATOM 822 C C . ALA A 1 115 ? 10.929 9.679 -15.964 1.00 89.56 115 ALA A C 1
ATOM 824 O O . ALA A 1 115 ? 11.729 10.565 -16.257 1.00 89.56 115 ALA A O 1
ATOM 825 N N . GLU A 1 116 ? 9.752 9.557 -16.579 1.00 88.25 116 GLU A N 1
ATOM 826 C CA . GLU A 1 116 ? 9.293 10.493 -17.617 1.00 88.25 116 GLU A CA 1
ATOM 827 C C . GLU A 1 116 ? 8.644 11.752 -17.031 1.00 88.25 116 GLU A C 1
ATOM 829 O O . GLU A 1 116 ? 8.516 12.782 -17.695 1.00 88.25 116 GLU A O 1
ATOM 834 N N . THR A 1 117 ? 8.207 11.677 -15.775 1.00 91.56 117 THR A N 1
ATOM 835 C CA . THR A 1 117 ? 7.470 12.741 -15.101 1.00 91.56 117 THR A CA 1
ATOM 836 C C . THR A 1 117 ? 8.021 12.991 -13.703 1.00 91.56 117 THR A C 1
ATOM 838 O O . THR A 1 117 ? 8.566 12.092 -13.064 1.00 91.56 117 THR A O 1
ATOM 841 N N . TRP A 1 118 ? 7.834 14.207 -13.180 1.00 91.38 118 TRP A N 1
ATOM 842 C CA . TRP A 1 118 ? 8.420 14.576 -11.887 1.00 91.38 118 TRP A CA 1
ATOM 843 C C . TRP A 1 118 ? 7.884 13.740 -10.718 1.00 91.38 118 TRP A C 1
ATOM 845 O O . TRP A 1 118 ? 8.611 13.475 -9.769 1.00 91.38 118 TRP A O 1
ATOM 855 N N . TRP A 1 119 ? 6.630 13.273 -10.766 1.00 89.25 119 TRP A N 1
ATOM 856 C CA . TRP A 1 119 ? 6.069 12.394 -9.729 1.00 89.25 119 TRP A CA 1
ATOM 857 C C . TRP A 1 119 ? 6.631 10.965 -9.769 1.00 89.25 119 TRP A C 1
ATOM 859 O O . TRP A 1 119 ? 6.483 10.239 -8.782 1.00 89.25 119 TRP A O 1
ATOM 869 N N . ASP A 1 120 ? 7.299 10.584 -10.858 1.00 90.56 120 ASP A N 1
ATOM 870 C CA . ASP A 1 120 ? 8.012 9.315 -10.999 1.00 90.56 120 ASP A CA 1
ATOM 871 C C . ASP A 1 120 ? 9.495 9.417 -10.612 1.00 90.56 120 ASP A C 1
ATOM 873 O O . ASP A 1 120 ? 10.184 8.397 -10.580 1.00 90.56 120 ASP A O 1
ATOM 877 N N . GLU A 1 121 ? 9.995 10.603 -10.263 1.00 94.94 121 GLU A N 1
ATOM 878 C CA . GLU A 1 121 ? 11.354 10.763 -9.747 1.00 94.94 121 GLU A CA 1
ATOM 879 C C . GLU A 1 121 ? 11.528 10.109 -8.366 1.00 94.94 121 GLU A C 1
ATOM 881 O O . GLU A 1 121 ? 10.579 9.870 -7.605 1.00 94.94 121 GLU A O 1
ATOM 886 N N . LEU A 1 122 ? 12.786 9.868 -7.993 1.00 95.44 122 LEU A N 1
ATOM 887 C CA . LEU A 1 122 ? 13.135 9.171 -6.758 1.00 95.44 122 LEU A CA 1
ATOM 888 C C . LEU A 1 122 ? 12.586 9.863 -5.502 1.00 95.44 122 LEU A C 1
ATOM 890 O O . LEU A 1 122 ? 12.091 9.189 -4.594 1.00 95.44 122 LEU A O 1
ATOM 894 N N . ILE A 1 123 ? 12.665 11.197 -5.430 1.00 96.44 123 ILE A N 1
ATOM 895 C CA . ILE A 1 123 ? 12.243 11.946 -4.238 1.00 96.44 123 ILE A CA 1
ATOM 896 C C . ILE A 1 123 ? 10.722 11.811 -4.029 1.00 96.44 123 ILE A C 1
ATOM 898 O O . ILE A 1 123 ? 10.330 11.329 -2.959 1.00 96.44 123 ILE A O 1
ATOM 902 N N . PRO A 1 124 ? 9.843 12.135 -5.001 1.00 96.19 124 PRO A N 1
ATOM 903 C CA . PRO A 1 124 ? 8.398 11.960 -4.828 1.00 96.19 124 PRO A CA 1
ATOM 904 C C . PRO A 1 124 ? 7.971 10.508 -4.603 1.00 96.19 124 PRO A C 1
ATOM 906 O O . PRO A 1 124 ? 7.107 10.266 -3.753 1.00 96.19 124 PRO A O 1
ATOM 909 N N . ARG A 1 125 ? 8.603 9.531 -5.273 1.00 95.38 125 ARG A N 1
ATOM 910 C CA . ARG A 1 125 ? 8.369 8.098 -5.010 1.00 95.38 125 ARG A CA 1
ATOM 911 C C . ARG A 1 125 ? 8.683 7.734 -3.565 1.00 95.38 125 ARG A C 1
ATOM 913 O O . ARG A 1 125 ? 7.865 7.102 -2.896 1.00 95.38 125 ARG A O 1
ATOM 920 N N . THR A 1 126 ? 9.831 8.181 -3.060 1.00 96.94 126 THR A N 1
ATOM 921 C CA . THR A 1 126 ? 10.265 7.908 -1.683 1.00 96.94 126 THR A CA 1
ATOM 922 C C . THR A 1 126 ? 9.313 8.541 -0.673 1.00 96.94 126 THR A C 1
ATOM 924 O O . THR A 1 126 ? 8.857 7.862 0.245 1.00 96.94 126 THR A O 1
ATOM 927 N N . LEU A 1 127 ? 8.937 9.810 -0.860 1.00 97.50 127 LEU A N 1
ATOM 928 C CA . LEU A 1 127 ? 7.973 10.490 0.012 1.00 97.50 127 LEU A CA 1
ATOM 929 C C . LEU A 1 127 ? 6.615 9.781 0.020 1.00 97.50 127 LEU A C 1
ATOM 931 O O . LEU A 1 127 ? 6.041 9.541 1.082 1.00 97.50 127 LEU A O 1
ATOM 935 N N . THR A 1 128 ? 6.129 9.389 -1.155 1.00 96.69 128 THR A N 1
ATOM 936 C CA . THR A 1 128 ? 4.867 8.658 -1.305 1.00 96.69 128 THR A CA 1
ATOM 937 C C . THR A 1 128 ? 4.926 7.302 -0.599 1.00 96.69 128 THR A C 1
ATOM 939 O O . THR A 1 128 ? 4.008 6.934 0.135 1.00 96.69 128 THR A O 1
ATOM 942 N N . GLN A 1 129 ? 6.037 6.580 -0.728 1.00 97.19 129 GLN A N 1
ATOM 943 C CA . GLN A 1 129 ? 6.228 5.310 -0.040 1.00 97.19 129 GLN A CA 1
ATOM 944 C C . GLN A 1 129 ? 6.301 5.465 1.485 1.00 97.19 129 GLN A C 1
ATOM 946 O O . GLN A 1 129 ? 5.753 4.631 2.209 1.00 97.19 129 GLN A O 1
ATOM 951 N N . LEU A 1 130 ? 6.913 6.537 1.995 1.00 98.25 130 LEU A N 1
ATOM 952 C CA . LEU A 1 130 ? 6.908 6.841 3.429 1.00 98.25 130 LEU A CA 1
ATOM 953 C C . LEU A 1 130 ? 5.487 7.077 3.953 1.00 98.25 130 LEU A C 1
ATOM 955 O O . LEU A 1 130 ? 5.164 6.622 5.051 1.00 98.25 130 LEU A O 1
ATOM 959 N N . VAL A 1 131 ? 4.614 7.715 3.167 1.00 98.25 131 VAL A N 1
ATOM 960 C CA . VAL A 1 131 ? 3.190 7.864 3.512 1.00 98.25 131 VAL A CA 1
ATOM 961 C C . VAL A 1 131 ? 2.508 6.497 3.608 1.00 98.25 131 VAL A C 1
ATOM 963 O O . VAL A 1 131 ? 1.791 6.238 4.578 1.00 98.25 131 VAL A O 1
ATOM 966 N N . TYR A 1 132 ? 2.756 5.594 2.656 1.00 98.31 132 TYR A N 1
ATOM 967 C CA . TYR A 1 132 ? 2.182 4.244 2.688 1.00 98.31 132 TYR A CA 1
ATOM 968 C C . TYR A 1 132 ? 2.680 3.439 3.887 1.00 98.31 132 TYR A C 1
ATOM 970 O O . TYR A 1 132 ? 1.870 2.839 4.595 1.00 98.31 132 TYR A O 1
ATOM 978 N N . LEU A 1 133 ? 3.982 3.493 4.177 1.00 98.38 133 LEU A N 1
ATOM 979 C CA . LEU A 1 133 ? 4.578 2.846 5.345 1.00 98.38 133 LEU A CA 1
ATOM 980 C C . LEU A 1 133 ? 4.014 3.405 6.653 1.00 98.38 133 LEU A C 1
ATOM 982 O O . LEU A 1 133 ? 3.680 2.641 7.559 1.00 98.38 133 LEU A O 1
ATOM 986 N N . ALA A 1 134 ? 3.851 4.722 6.769 1.00 98.44 134 ALA A N 1
ATOM 987 C CA . ALA A 1 134 ? 3.237 5.344 7.940 1.00 98.44 134 ALA A CA 1
ATOM 988 C C . ALA A 1 134 ? 1.783 4.878 8.128 1.00 98.44 134 ALA A C 1
ATOM 990 O O . ALA A 1 134 ? 1.357 4.573 9.246 1.00 98.44 134 ALA A O 1
ATOM 991 N N . ALA A 1 135 ? 1.021 4.762 7.040 1.00 98.31 135 ALA A N 1
ATOM 992 C CA . ALA A 1 135 ? -0.350 4.273 7.082 1.00 98.31 135 ALA A CA 1
ATOM 993 C C . ALA A 1 135 ? -0.425 2.794 7.507 1.00 98.31 135 ALA A C 1
ATOM 995 O O . ALA A 1 135 ? -1.183 2.464 8.429 1.00 98.31 135 ALA A O 1
ATOM 996 N N . THR A 1 136 ? 0.364 1.899 6.898 1.00 98.31 136 THR A N 1
ATOM 99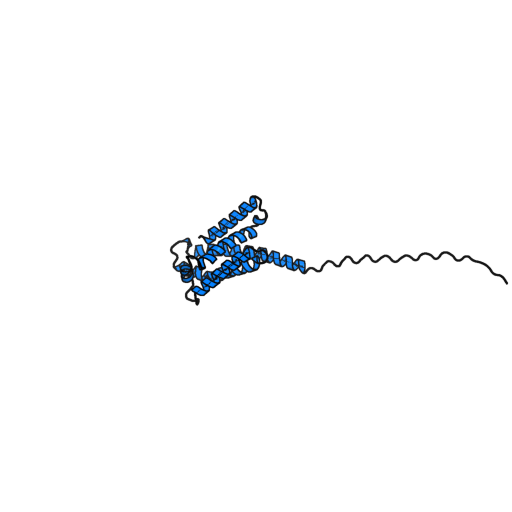7 C CA . THR A 1 136 ? 0.351 0.466 7.243 1.00 98.31 136 THR A CA 1
ATOM 998 C C . THR A 1 136 ? 0.839 0.228 8.669 1.00 98.31 136 THR A C 1
ATOM 1000 O O . THR A 1 136 ? 0.199 -0.513 9.420 1.00 98.31 136 THR A O 1
ATOM 1003 N N . THR A 1 137 ? 1.904 0.909 9.096 1.00 97.94 137 THR A N 1
ATOM 1004 C CA . THR A 1 137 ? 2.434 0.800 10.464 1.00 97.94 137 THR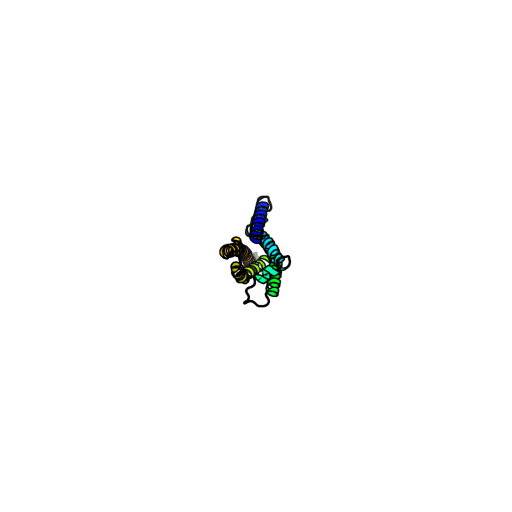 A CA 1
ATOM 1005 C C . THR A 1 137 ? 1.462 1.352 11.504 1.00 97.94 137 THR A C 1
ATOM 1007 O O . THR A 1 137 ? 1.289 0.732 12.552 1.00 97.94 137 THR A O 1
ATOM 1010 N N . THR A 1 138 ? 0.738 2.439 11.215 1.00 97.94 138 THR A N 1
ATOM 1011 C CA . THR A 1 138 ? -0.316 2.960 12.107 1.00 97.94 138 THR A CA 1
ATOM 1012 C C . THR A 1 138 ? -1.386 1.902 12.379 1.00 97.94 138 THR A C 1
ATOM 1014 O O . THR A 1 138 ? -1.771 1.677 13.531 1.00 97.94 138 THR A O 1
ATOM 1017 N N . VAL A 1 139 ? -1.847 1.207 11.335 1.00 97.25 139 VAL A N 1
ATOM 1018 C CA . VAL A 1 139 ? -2.831 0.123 11.472 1.00 97.25 139 VAL A CA 1
ATOM 1019 C C . VAL A 1 139 ? -2.240 -1.078 12.211 1.00 97.25 139 VAL A C 1
ATOM 1021 O O . VAL A 1 139 ? -2.899 -1.635 13.095 1.00 97.25 139 VAL A O 1
ATOM 1024 N N . LEU A 1 140 ? -1.007 -1.467 11.883 1.00 97.38 140 LEU A N 1
ATOM 1025 C CA . LEU A 1 140 ? -0.297 -2.571 12.528 1.00 97.38 140 LEU A CA 1
ATOM 1026 C C . LEU A 1 140 ? -0.164 -2.339 14.038 1.00 97.38 140 LEU A C 1
ATOM 1028 O O . LEU A 1 140 ? -0.499 -3.219 14.832 1.00 97.38 140 LEU A O 1
ATOM 1032 N N . VAL A 1 141 ? 0.266 -1.143 14.439 1.00 96.62 141 VAL A N 1
ATOM 1033 C CA . VAL A 1 141 ? 0.472 -0.764 15.841 1.00 96.62 141 VAL A CA 1
ATOM 1034 C C . VAL A 1 141 ? -0.856 -0.706 16.599 1.00 96.62 141 VAL A C 1
ATOM 1036 O O . VAL A 1 141 ? -0.950 -1.271 17.690 1.00 96.62 141 VAL A O 1
ATOM 1039 N N . ASP A 1 142 ? -1.899 -0.090 16.031 1.00 95.12 142 ASP A N 1
ATOM 1040 C CA . ASP A 1 142 ? -3.248 -0.052 16.625 1.00 95.12 142 ASP A CA 1
ATOM 1041 C C . ASP A 1 142 ? -3.770 -1.468 16.910 1.00 95.12 142 ASP A 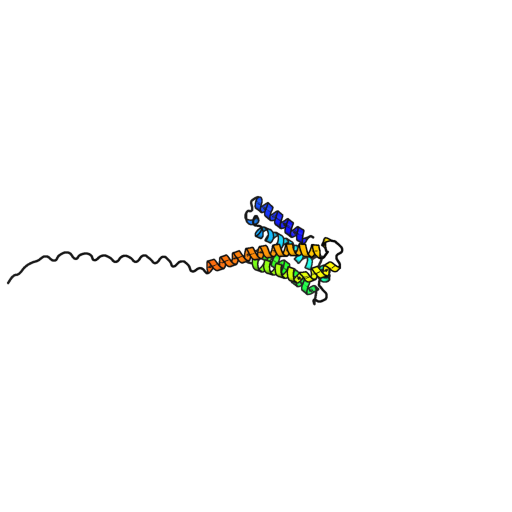C 1
ATOM 1043 O O . ASP A 1 142 ? -4.203 -1.788 18.023 1.00 95.12 142 ASP A O 1
ATOM 1047 N N . ARG A 1 143 ? -3.678 -2.357 15.915 1.00 93.69 143 ARG A N 1
ATOM 1048 C CA . ARG A 1 143 ? -4.233 -3.712 16.008 1.00 93.69 143 ARG A CA 1
ATOM 1049 C C . ARG A 1 143 ? -3.383 -4.647 16.847 1.00 93.69 143 ARG A C 1
ATOM 1051 O O . ARG A 1 143 ? -3.951 -5.432 17.606 1.00 93.69 143 ARG A O 1
ATOM 1058 N N . GLY A 1 144 ? -2.061 -4.524 16.773 1.00 90.19 144 GLY A N 1
ATOM 1059 C CA . GLY A 1 144 ? -1.128 -5.255 17.624 1.00 90.19 144 GLY A CA 1
ATOM 1060 C C . GLY A 1 144 ? -1.334 -4.919 19.100 1.00 90.19 144 GLY A C 1
ATOM 1061 O O . GLY A 1 144 ? -1.489 -5.820 19.921 1.00 90.19 144 GLY A O 1
ATOM 1062 N N . ARG A 1 145 ? -1.451 -3.628 19.442 1.00 90.94 145 ARG A N 1
ATOM 1063 C CA . ARG A 1 145 ? -1.740 -3.189 20.819 1.00 90.94 145 ARG A CA 1
ATOM 1064 C C . ARG A 1 145 ? -3.087 -3.711 21.315 1.00 90.94 145 ARG A C 1
ATOM 1066 O O . ARG A 1 145 ? -3.175 -4.198 22.440 1.00 90.94 145 ARG A O 1
ATOM 1073 N N . ALA A 1 146 ? -4.129 -3.648 20.487 1.00 88.19 146 ALA A N 1
ATOM 1074 C CA . ALA A 1 146 ? -5.449 -4.157 20.853 1.00 88.19 146 ALA A CA 1
ATOM 1075 C C . ALA A 1 146 ? -5.451 -5.678 21.095 1.00 88.19 146 ALA A C 1
ATOM 1077 O O . ALA A 1 146 ? -6.133 -6.159 21.999 1.00 88.19 146 ALA A O 1
ATOM 1078 N N . GLU A 1 147 ? -4.692 -6.435 20.303 1.00 86.81 147 GLU A N 1
ATOM 1079 C CA . GLU A 1 147 ? -4.588 -7.888 20.430 1.00 86.81 147 GLU A CA 1
ATOM 1080 C C . GLU A 1 147 ? -3.776 -8.312 21.657 1.00 86.81 147 GLU A C 1
ATOM 1082 O O . GLU A 1 147 ? -4.220 -9.162 22.427 1.00 86.81 147 GLU A O 1
ATOM 1087 N N . LEU A 1 148 ? -2.635 -7.664 21.903 1.00 86.75 148 LEU A N 1
ATOM 1088 C CA . LEU A 1 148 ? -1.824 -7.909 23.097 1.00 86.75 148 LEU A CA 1
ATOM 1089 C C . LEU A 1 148 ? -2.607 -7.615 24.382 1.00 86.75 148 LEU A C 1
ATOM 1091 O O . LEU A 1 148 ? -2.545 -8.399 25.328 1.00 86.75 148 LEU A O 1
ATOM 1095 N N . SER A 1 149 ? -3.387 -6.531 24.408 1.00 87.25 149 SER A N 1
ATOM 1096 C CA . SER A 1 149 ? -4.253 -6.195 25.544 1.00 87.25 149 SER A CA 1
ATOM 1097 C C . SER A 1 149 ? -5.316 -7.265 25.807 1.00 87.25 149 SER A C 1
ATOM 1099 O O . SER A 1 149 ? -5.519 -7.638 26.961 1.00 87.25 149 SER A O 1
ATOM 1101 N N . ARG A 1 150 ? -5.949 -7.814 24.757 1.00 85.31 150 ARG A N 1
ATOM 1102 C CA . ARG A 1 150 ? -6.914 -8.921 24.893 1.00 85.31 150 ARG A CA 1
ATOM 1103 C C . ARG A 1 150 ? -6.264 -10.183 25.451 1.00 85.31 150 ARG A C 1
ATOM 1105 O O . ARG A 1 150 ? -6.797 -10.779 26.382 1.00 85.31 150 ARG A O 1
ATOM 1112 N N . ARG A 1 151 ? -5.093 -10.562 24.929 1.00 85.75 151 ARG A N 1
ATOM 1113 C CA . ARG A 1 151 ? -4.340 -11.730 25.415 1.00 85.75 151 ARG A CA 1
ATOM 1114 C C . ARG A 1 151 ? -3.957 -11.574 26.884 1.00 85.75 151 ARG A C 1
ATOM 1116 O O . ARG A 1 151 ? -4.210 -12.474 27.673 1.00 85.75 151 ARG A O 1
ATOM 1123 N N . ARG A 1 152 ? -3.425 -10.408 27.270 1.00 86.50 152 ARG A N 1
ATOM 1124 C CA . ARG A 1 152 ? -3.078 -10.097 28.668 1.00 86.50 152 ARG A CA 1
ATOM 1125 C C . ARG A 1 152 ? -4.278 -10.187 29.611 1.00 86.50 152 ARG A C 1
ATOM 1127 O O . ARG A 1 152 ? -4.118 -10.652 30.730 1.00 86.50 152 ARG A O 1
ATOM 1134 N N . GLN A 1 153 ? -5.461 -9.750 29.179 1.00 83.94 153 GLN A N 1
ATOM 1135 C CA . GLN A 1 153 ? -6.684 -9.863 29.980 1.00 83.94 153 GLN A CA 1
ATOM 1136 C C . GLN A 1 153 ? -7.149 -11.315 30.128 1.00 83.94 153 GLN A C 1
ATOM 1138 O O . GLN A 1 153 ? -7.542 -11.695 31.223 1.00 83.94 153 GLN A O 1
ATOM 1143 N N . GLY A 1 154 ? -7.049 -12.133 29.075 1.00 81.31 154 GLY A N 1
ATOM 1144 C CA . GLY A 1 154 ? -7.375 -13.565 29.143 1.00 81.31 154 GLY A CA 1
ATOM 1145 C C . GLY A 1 154 ? -6.405 -14.396 29.994 1.00 81.31 154 GLY A C 1
ATOM 1146 O O . GLY A 1 154 ? -6.779 -15.454 30.479 1.00 81.31 154 GLY A O 1
ATOM 1147 N N . LEU A 1 155 ? -5.175 -13.910 30.193 1.00 75.94 155 LEU A N 1
ATOM 1148 C CA . LEU A 1 155 ? -4.146 -14.522 31.044 1.00 75.94 155 LEU A CA 1
ATOM 1149 C C . LEU A 1 155 ? -4.216 -14.085 32.517 1.00 75.94 155 LEU A C 1
ATOM 1151 O O . LEU A 1 155 ? -3.477 -14.630 33.334 1.00 75.94 155 LEU A O 1
ATOM 1155 N N . ARG A 1 156 ? -5.054 -13.100 32.879 1.00 75.81 156 ARG A N 1
ATOM 1156 C CA . ARG A 1 156 ? -5.236 -12.733 34.290 1.00 75.81 156 ARG A CA 1
ATOM 1157 C C . ARG A 1 156 ? -5.990 -13.865 34.999 1.00 75.81 156 ARG A C 1
ATOM 1159 O O . ARG A 1 156 ? -7.097 -14.177 34.560 1.00 75.81 156 ARG A O 1
ATOM 1166 N N . PRO A 1 157 ? -5.437 -14.448 36.081 1.00 67.25 157 PRO A N 1
ATOM 1167 C CA . PRO A 1 157 ? -6.178 -15.387 36.914 1.00 67.25 157 PRO A CA 1
ATOM 1168 C C . PRO A 1 157 ? -7.504 -14.749 37.334 1.00 67.25 157 PRO A C 1
ATOM 1170 O O . PRO A 1 157 ? -7.525 -13.575 37.720 1.00 67.25 157 PRO A O 1
ATOM 1173 N N . LEU A 1 158 ? -8.604 -15.498 37.216 1.00 70.94 158 LEU A N 1
ATOM 1174 C CA . LEU A 1 158 ? -9.881 -15.089 37.800 1.00 70.94 158 LEU A CA 1
ATOM 1175 C C . LEU A 1 158 ? -9.630 -14.766 39.282 1.00 70.94 158 LEU A C 1
ATOM 1177 O O . LEU A 1 158 ? -8.912 -15.532 39.926 1.00 70.94 158 LEU A O 1
ATOM 1181 N N . PRO A 1 159 ? -10.164 -13.651 39.819 1.00 71.25 159 PRO A N 1
ATOM 1182 C CA . PRO A 1 159 ? -10.077 -13.383 41.247 1.00 71.25 159 PRO A CA 1
ATOM 1183 C C . PRO A 1 159 ? -10.546 -14.627 41.990 1.00 71.25 159 PRO A C 1
ATOM 1185 O O . PRO A 1 159 ? -11.621 -15.137 41.656 1.00 71.25 159 PRO A O 1
ATOM 1188 N N . ASP A 1 160 ? -9.737 -15.119 42.935 1.00 69.94 160 ASP A N 1
ATOM 1189 C CA . ASP A 1 160 ? -10.140 -16.206 43.823 1.00 69.94 160 ASP A CA 1
ATOM 1190 C C . ASP A 1 160 ? -11.564 -15.901 44.282 1.00 69.94 160 ASP A C 1
ATOM 1192 O O . ASP A 1 160 ? -11.818 -14.828 44.845 1.00 69.94 160 ASP A O 1
ATOM 1196 N N . ALA A 1 161 ? -12.505 -16.793 43.950 1.00 68.88 161 ALA A N 1
ATOM 1197 C CA . ALA A 1 161 ? -13.889 -16.639 44.368 1.00 68.88 161 ALA A CA 1
ATOM 1198 C C . ALA A 1 161 ? -13.875 -16.313 45.868 1.00 68.88 161 ALA A C 1
ATOM 1200 O O . ALA A 1 161 ? -13.116 -16.965 46.596 1.00 68.88 161 ALA A O 1
ATOM 1201 N N . PRO A 1 162 ? -14.618 -15.285 46.329 1.00 68.69 162 PRO A N 1
ATOM 1202 C CA . PRO A 1 162 ? -14.536 -14.837 47.710 1.00 68.69 162 PRO A CA 1
ATOM 1203 C C . PRO A 1 162 ? -14.661 -16.054 48.618 1.00 68.69 162 PRO A C 1
ATOM 1205 O O . PRO A 1 162 ? -15.665 -16.767 48.560 1.00 68.69 162 PRO A O 1
ATOM 1208 N N . ARG A 1 163 ? -13.596 -16.335 49.385 1.00 65.50 163 ARG A N 1
ATOM 1209 C CA . ARG A 1 163 ? -13.590 -17.432 50.354 1.00 65.50 163 ARG A CA 1
ATOM 1210 C C . ARG A 1 163 ? -14.831 -17.228 51.205 1.00 65.50 163 ARG A C 1
ATOM 1212 O O . ARG A 1 163 ? -14.952 -16.188 51.851 1.00 65.50 163 ARG A O 1
ATOM 1219 N N . SER A 1 164 ? -15.765 -18.174 51.121 1.00 66.44 164 SER A N 1
ATOM 1220 C CA . SER A 1 164 ? -17.018 -18.112 51.865 1.00 66.44 164 SER A CA 1
ATOM 1221 C C . SER A 1 164 ? -16.674 -17.783 53.320 1.00 66.44 164 SER A C 1
ATOM 1223 O O . SER A 1 164 ? -15.789 -18.452 53.868 1.00 66.44 164 SER A O 1
ATOM 1225 N N . PRO A 1 165 ? -17.265 -16.737 53.927 1.00 65.31 165 PRO A N 1
ATOM 1226 C CA . PRO A 1 165 ? -16.923 -16.362 55.288 1.00 65.31 165 PRO A CA 1
ATOM 1227 C C . PRO A 1 165 ? -17.135 -17.586 56.172 1.00 65.31 165 PRO A C 1
ATOM 1229 O O . PRO A 1 165 ? -18.211 -18.186 56.156 1.00 65.31 165 PRO A O 1
ATOM 1232 N N . ALA A 1 166 ? -16.071 -17.994 56.867 1.00 63.50 166 ALA A N 1
ATOM 1233 C CA . ALA A 1 166 ? -16.125 -19.085 57.819 1.00 63.50 166 ALA A CA 1
ATOM 1234 C C . ALA A 1 166 ? -17.282 -18.805 58.778 1.00 63.50 166 ALA A C 1
ATOM 1236 O O . ALA A 1 166 ? -17.297 -17.776 59.456 1.00 63.50 166 ALA A O 1
ATOM 1237 N N . THR A 1 167 ? -18.277 -19.689 58.777 1.00 58.09 167 THR A N 1
ATOM 1238 C CA . THR A 1 167 ? -19.414 -19.627 59.687 1.00 58.09 167 THR A CA 1
ATOM 1239 C C . THR A 1 167 ? -18.858 -19.535 61.110 1.00 58.09 167 THR A C 1
ATOM 1241 O O . THR A 1 167 ? -18.132 -20.449 61.513 1.00 58.09 167 THR A O 1
ATOM 1244 N N . PRO A 1 168 ? -19.131 -18.462 61.876 1.00 57.72 168 PRO A N 1
ATOM 1245 C CA . PRO A 1 168 ? -18.681 -18.388 63.255 1.00 57.72 168 PRO A CA 1
ATOM 1246 C C . PRO A 1 168 ? -19.253 -19.585 64.008 1.00 57.72 168 PRO A C 1
ATOM 1248 O O . PRO A 1 168 ? -20.459 -19.846 63.946 1.00 57.72 168 PRO A O 1
ATOM 1251 N N . GLY A 1 169 ? -18.366 -20.342 64.656 1.00 52.78 169 GLY A N 1
ATOM 1252 C CA . GLY A 1 169 ? -18.716 -21.519 65.436 1.00 52.78 169 GLY A CA 1
ATOM 1253 C C . GLY A 1 169 ? -19.879 -21.214 66.373 1.00 52.78 169 GLY A C 1
ATOM 1254 O O . GLY A 1 169 ? -19.881 -20.206 67.081 1.00 52.78 169 GLY A O 1
ATOM 1255 N N . ARG A 1 170 ? -20.891 -22.083 66.338 1.00 53.69 170 ARG A N 1
ATOM 1256 C CA . ARG A 1 170 ? -22.012 -22.054 67.272 1.00 53.69 170 ARG A CA 1
ATOM 1257 C C . ARG A 1 170 ? -21.461 -22.053 68.697 1.00 53.69 170 ARG A C 1
ATOM 1259 O O . ARG A 1 170 ? -20.833 -23.015 69.124 1.00 53.69 170 ARG A O 1
ATOM 1266 N N . SER A 1 171 ? -21.713 -20.945 69.386 1.00 52.59 171 SER A N 1
ATOM 1267 C CA . SER A 1 171 ? -21.589 -20.783 70.829 1.00 52.59 171 SER A CA 1
ATOM 1268 C C . SER A 1 171 ? -22.188 -21.987 71.561 1.00 52.59 171 SER A C 1
ATOM 1270 O O . SER A 1 171 ? -23.301 -22.412 71.240 1.00 52.59 171 SER A O 1
ATOM 1272 N N . ASN A 1 172 ? -21.437 -22.514 72.532 1.00 54.94 172 ASN A N 1
ATOM 1273 C CA . ASN A 1 172 ? -21.889 -23.497 73.509 1.00 54.94 172 ASN A CA 1
ATOM 1274 C C . ASN A 1 172 ? -23.223 -23.046 74.115 1.00 54.94 172 ASN A C 1
ATOM 1276 O O . ASN A 1 172 ? -23.278 -22.086 74.885 1.00 54.94 172 ASN A O 1
ATOM 1280 N N . ALA A 1 173 ? -24.298 -23.752 73.767 1.00 56.50 173 ALA A N 1
ATOM 1281 C CA . ALA A 1 173 ? -25.553 -23.654 74.485 1.00 56.50 173 ALA A CA 1
ATOM 1282 C C . ALA A 1 173 ? -25.323 -24.180 75.905 1.00 56.50 173 ALA A C 1
ATOM 1284 O O . ALA A 1 173 ? -24.901 -25.320 76.095 1.00 56.50 173 ALA A O 1
ATOM 1285 N N . ALA A 1 174 ? -25.561 -23.304 76.877 1.00 55.38 174 ALA A N 1
ATOM 1286 C CA . ALA A 1 174 ? -25.534 -23.605 78.293 1.00 55.38 174 ALA A CA 1
ATOM 1287 C C . ALA A 1 174 ? -26.462 -24.786 78.614 1.00 55.38 174 ALA A C 1
ATOM 1289 O O . ALA A 1 174 ? -27.638 -24.795 78.252 1.00 55.38 174 ALA A O 1
ATOM 1290 N N . GLU A 1 175 ? -25.900 -25.771 79.302 1.00 58.31 175 GLU A N 1
ATOM 1291 C CA . GLU A 1 175 ? -26.594 -26.923 79.861 1.00 58.31 175 GLU A CA 1
ATOM 1292 C C . GLU A 1 175 ? -27.476 -26.456 81.041 1.00 58.31 175 GLU A C 1
ATOM 1294 O O . GLU A 1 175 ? -26.955 -25.849 81.984 1.00 58.31 175 GLU A O 1
ATOM 1299 N N . PRO A 1 176 ? -28.806 -26.668 81.027 1.00 52.41 176 PRO A N 1
ATOM 1300 C CA . PRO A 1 176 ? -29.648 -26.287 82.149 1.00 52.41 176 PRO A CA 1
ATOM 1301 C C . PRO A 1 176 ? -29.571 -27.318 83.283 1.00 52.41 176 PRO A C 1
ATOM 1303 O O . PRO A 1 176 ? -29.923 -28.483 83.121 1.00 52.41 176 PRO A O 1
ATOM 1306 N N . GLY A 1 177 ? -29.132 -26.811 84.436 1.00 52.62 177 GLY A N 1
ATOM 1307 C CA . GLY A 1 177 ? -29.304 -27.285 85.813 1.00 52.62 177 GLY A CA 1
ATOM 1308 C C . GLY A 1 177 ? -29.994 -28.629 86.067 1.00 52.62 177 GLY A C 1
ATOM 1309 O O . GLY A 1 177 ? -31.202 -28.785 85.898 1.00 52.62 177 GLY A O 1
ATOM 1310 N N . ARG A 1 178 ? -29.227 -29.550 86.657 1.00 60.38 178 ARG A N 1
ATOM 1311 C CA . ARG A 1 178 ? -29.720 -30.744 87.353 1.00 60.38 178 ARG A CA 1
ATOM 1312 C C . ARG A 1 178 ? -30.237 -30.354 88.753 1.00 60.38 178 ARG A C 1
ATOM 1314 O O . ARG A 1 178 ? -29.475 -29.743 89.502 1.00 60.38 178 ARG A O 1
ATOM 1321 N N . PRO A 1 179 ? -31.480 -30.691 89.145 1.00 63.53 179 PRO A N 1
ATOM 1322 C CA . PRO A 1 179 ? -31.975 -30.400 90.490 1.00 63.53 179 PRO A CA 1
ATOM 1323 C C . PRO A 1 179 ? -31.425 -31.393 91.536 1.00 63.53 179 PRO A C 1
ATOM 1325 O O . PRO A 1 179 ? -31.106 -32.536 91.188 1.00 63.53 179 PRO A O 1
ATOM 1328 N N . PRO A 1 180 ? -31.325 -30.988 92.818 1.00 62.84 180 PRO A N 1
ATOM 1329 C CA . PRO A 1 180 ? -30.870 -31.850 93.899 1.00 62.84 180 PRO A CA 1
ATOM 1330 C C . PRO A 1 180 ? -32.040 -32.637 94.503 1.00 62.84 180 PRO A C 1
ATOM 1332 O O . PRO A 1 180 ? -33.113 -32.094 94.754 1.00 62.84 180 PRO A O 1
ATOM 1335 N N . GLY A 1 181 ? -31.811 -33.913 94.798 1.00 53.91 181 GLY A N 1
ATOM 1336 C CA . GLY A 1 181 ? -32.729 -34.734 95.584 1.00 53.91 181 GLY A CA 1
ATOM 1337 C C . GLY A 1 181 ? -32.425 -36.216 95.401 1.00 53.91 181 GLY A C 1
ATOM 1338 O O . GLY A 1 181 ? -32.094 -36.640 94.304 1.00 53.91 181 GLY A O 1
ATOM 1339 N N . THR A 1 182 ? -32.471 -37.084 96.401 1.00 54.41 182 THR A N 1
ATOM 1340 C CA . THR A 1 182 ? -32.768 -36.980 97.834 1.00 54.41 182 THR A CA 1
ATOM 1341 C C . THR A 1 182 ? -32.241 -38.284 98.432 1.00 54.41 182 THR A C 1
ATOM 1343 O O . THR A 1 182 ? -32.454 -39.342 97.843 1.00 54.41 182 THR A O 1
ATOM 1346 N N . GLY A 1 183 ? -31.565 -38.230 99.579 1.00 50.12 183 GLY A N 1
ATOM 1347 C CA . GLY A 1 183 ? -31.197 -39.437 100.314 1.00 50.12 183 GLY A CA 1
ATOM 1348 C C . GLY A 1 183 ? -32.427 -40.208 100.796 1.00 50.12 183 GLY A C 1
ATOM 1349 O O . GLY A 1 183 ? -33.438 -39.603 101.155 1.00 50.12 183 GLY A O 1
ATOM 1350 N N . ARG A 1 184 ? -32.316 -41.537 100.842 1.00 52.47 184 ARG A N 1
ATOM 1351 C CA . ARG A 1 184 ? -33.041 -42.390 101.789 1.00 52.47 184 ARG A CA 1
ATOM 1352 C C . ARG A 1 184 ? -32.385 -43.771 101.883 1.00 52.47 184 ARG A C 1
ATOM 1354 O O . ARG A 1 184 ? -32.220 -44.409 100.852 1.00 52.47 184 ARG A O 1
ATOM 1361 N N . ALA A 1 185 ? -32.132 -44.132 103.147 1.00 53.56 185 ALA A N 1
ATOM 1362 C CA . ALA A 1 185 ? -31.945 -45.449 103.771 1.00 53.56 185 ALA A CA 1
ATOM 1363 C C . ALA A 1 185 ? -30.823 -46.358 103.251 1.00 53.56 185 ALA A C 1
ATOM 1365 O O . ALA A 1 185 ? -30.956 -46.911 102.141 1.00 53.56 185 ALA A O 1
#

Radius of gyration: 33.08 Å; Cα contacts (8 Å, |Δi|>4): 168; chains: 1; bounding box: 53×60×122 Å

Mean predicted aligned error: 9.47 Å